Protein AF-A0A969NTA4-F1 (afdb_monomer_lite)

Radius of gyration: 18.9 Å; chains: 1; bounding box: 64×33×50 Å

Foldseek 3Di:
DDDDDPVNCVVDDPLRVLVVLLCCCVPVVDFFFKDKFKDWAQVLPLDPVVVVVVLVVVVQKALFNDKDLVQWDQDPNDTAGKIWTHDPPDQWIWIWHSNDPRTIMIMIMGGDPLRRVLSVVSNVLSPDPDDPVVSSLSNLVSSVCSRQVSMFGWDQPPPPDSVPDDPVRTHGDPSSVVSVCVSNVVSVVVPVVVVVVVVVVVVD

Secondary structure (DSSP, 8-state):
-----HHHHHTS-HHHHHHHHHHHHHHH----SEEEEEEEETTS-S--HHHHHHHHHTT-EES---EEEEEEEEETTEEEEEEEEE-TTSSEEEEEE---SS-EEEEEEEETHHHHHHHHHHHHHHS--S-HHHHHHHHHHHHHHHHHSS-EEB--TT-SSGGG--GGGSPBPHHHHHHHHHHHHHHHHHHHHHHHHHHHHH--

Structure (mmCIF, N/CA/C/O backbone):
data_AF-A0A969NTA4-F1
#
_entry.id   AF-A0A969NTA4-F1
#
loop_
_atom_site.group_PDB
_atom_site.id
_atom_site.type_symbol
_atom_site.label_atom_id
_atom_site.label_alt_id
_atom_site.label_comp_id
_atom_site.label_asym_id
_atom_site.label_entity_id
_atom_site.label_seq_id
_atom_site.pdbx_PDB_ins_code
_atom_site.Cartn_x
_atom_site.Cartn_y
_atom_site.Cartn_z
_atom_site.occupancy
_atom_site.B_iso_or_equiv
_atom_site.auth_seq_id
_atom_site.auth_comp_id
_atom_site.auth_asym_id
_atom_site.auth_atom_id
_atom_site.pdbx_PDB_model_num
ATOM 1 N N . MET A 1 1 ? 0.484 -13.589 22.796 1.00 84.50 1 MET A N 1
ATOM 2 C CA . MET A 1 1 ? 0.652 -13.098 21.412 1.00 84.50 1 MET A CA 1
ATOM 3 C C . MET A 1 1 ? -0.613 -13.470 20.668 1.00 84.50 1 MET A C 1
ATOM 5 O O . MET A 1 1 ? -1.003 -14.625 20.764 1.00 84.50 1 MET A O 1
ATOM 9 N N . ILE A 1 2 ? -1.284 -12.504 20.047 1.00 92.56 2 ILE A N 1
ATOM 10 C CA . ILE A 1 2 ? -2.524 -12.726 19.293 1.00 92.56 2 ILE A CA 1
ATOM 11 C C . ILE A 1 2 ? -2.194 -12.471 17.828 1.00 92.56 2 ILE A C 1
ATOM 13 O O . ILE A 1 2 ? -1.496 -11.501 17.532 1.00 92.56 2 ILE A O 1
ATOM 17 N N . ASP A 1 3 ? -2.665 -13.345 16.948 1.00 94.50 3 ASP A N 1
ATOM 18 C CA . ASP A 1 3 ? -2.485 -13.224 15.507 1.00 94.50 3 ASP A CA 1
ATOM 19 C C . ASP A 1 3 ? -3.842 -13.389 14.817 1.00 94.50 3 ASP A C 1
ATOM 21 O O . ASP A 1 3 ? -4.571 -14.351 15.073 1.00 94.50 3 ASP A O 1
ATOM 25 N N . PHE A 1 4 ? -4.181 -12.422 13.970 1.00 95.62 4 PHE A N 1
ATOM 26 C CA . PHE A 1 4 ? -5.395 -12.407 13.170 1.00 95.62 4 PHE A CA 1
ATOM 27 C C . PHE A 1 4 ? -4.987 -12.433 11.701 1.00 95.62 4 PHE A C 1
ATOM 29 O O . PHE A 1 4 ? -4.347 -11.512 11.196 1.00 95.62 4 PHE A O 1
ATOM 36 N N . THR A 1 5 ? -5.378 -13.493 11.000 1.00 94.88 5 THR A N 1
ATOM 37 C CA . THR A 1 5 ? -5.015 -13.662 9.591 1.00 94.88 5 THR A CA 1
ATOM 38 C C . THR A 1 5 ? -5.781 -12.693 8.691 1.00 94.88 5 THR A C 1
ATOM 40 O O . THR A 1 5 ? -6.877 -12.237 9.021 1.00 94.88 5 THR A O 1
ATOM 43 N N . GLY A 1 6 ? -5.265 -12.449 7.482 1.00 90.50 6 GLY A N 1
ATOM 44 C CA . GLY A 1 6 ? -6.000 -11.686 6.468 1.00 90.50 6 GLY A CA 1
ATOM 45 C C . GLY A 1 6 ? -7.375 -12.288 6.138 1.00 90.50 6 GLY A C 1
ATOM 46 O O . GLY A 1 6 ? -8.308 -11.547 5.854 1.00 90.50 6 GLY A O 1
ATOM 47 N N . ALA A 1 7 ? -7.537 -13.614 6.246 1.00 92.44 7 ALA A N 1
ATOM 48 C CA . ALA A 1 7 ? -8.825 -14.281 6.048 1.00 92.44 7 ALA A CA 1
ATOM 49 C C . ALA A 1 7 ? -9.850 -13.926 7.137 1.00 92.44 7 ALA A C 1
ATOM 51 O O . ALA A 1 7 ? -11.036 -13.820 6.844 1.00 92.44 7 ALA A O 1
ATOM 52 N N . TYR A 1 8 ? -9.401 -13.709 8.377 1.00 95.56 8 TYR A N 1
ATOM 53 C CA . TYR A 1 8 ? -10.269 -13.236 9.452 1.00 95.56 8 TYR A CA 1
ATOM 54 C C . TYR A 1 8 ? -10.768 -11.815 9.160 1.00 95.56 8 TYR A C 1
ATOM 56 O O . TYR A 1 8 ? -11.974 -11.581 9.146 1.00 95.56 8 TYR A O 1
ATOM 64 N N . PHE A 1 9 ? -9.857 -10.891 8.832 1.00 94.06 9 PHE A N 1
ATOM 65 C CA . PHE A 1 9 ? -10.219 -9.508 8.497 1.00 94.06 9 PHE A CA 1
ATOM 66 C C . PHE A 1 9 ? -11.072 -9.395 7.228 1.00 94.06 9 PHE A C 1
ATOM 68 O O . PHE A 1 9 ? -11.935 -8.528 7.158 1.00 94.06 9 PHE A O 1
ATOM 75 N N . ALA A 1 10 ? -10.890 -10.285 6.249 1.00 89.25 10 ALA A N 1
ATOM 76 C CA . ALA A 1 10 ? -11.684 -10.297 5.020 1.00 89.25 10 ALA A CA 1
ATOM 77 C C . ALA A 1 10 ? -13.184 -10.556 5.254 1.00 89.25 10 ALA A C 1
ATOM 79 O O . ALA A 1 10 ? -13.995 -10.196 4.404 1.00 89.25 10 ALA A O 1
ATOM 80 N N . ASN A 1 11 ? -13.552 -11.156 6.391 1.00 92.31 11 ASN A N 1
ATOM 81 C CA . ASN A 1 11 ? -14.947 -11.389 6.770 1.00 92.31 11 ASN A CA 1
ATOM 82 C C . ASN A 1 11 ? -15.568 -10.223 7.555 1.00 92.31 11 ASN A C 1
ATOM 84 O O . ASN A 1 11 ? -16.741 -10.294 7.908 1.00 92.31 11 ASN A O 1
ATOM 88 N N . LEU A 1 12 ? -14.795 -9.174 7.846 1.00 92.75 12 LEU A N 1
ATOM 89 C CA . LEU A 1 12 ? -15.238 -8.005 8.598 1.00 92.75 12 LEU A CA 1
ATOM 90 C C . LEU A 1 12 ? -15.376 -6.802 7.662 1.00 92.75 12 LEU A C 1
ATOM 92 O O . LEU A 1 12 ? -14.482 -6.516 6.859 1.00 92.75 12 LEU A O 1
ATOM 96 N N . SER A 1 13 ? -16.458 -6.043 7.810 1.00 90.38 13 SER A N 1
ATOM 97 C CA . SER A 1 13 ? -16.567 -4.699 7.240 1.00 90.38 13 SER A CA 1
ATOM 98 C C . SER A 1 13 ? -15.502 -3.776 7.835 1.00 90.38 13 SER A C 1
ATOM 100 O O . SER A 1 13 ? -15.049 -3.986 8.957 1.00 90.38 13 SER A O 1
ATOM 102 N N . LEU A 1 14 ? -15.124 -2.707 7.127 1.00 88.56 14 LEU A N 1
ATOM 103 C CA . LEU A 1 14 ? -14.115 -1.765 7.631 1.00 88.56 14 LEU A CA 1
ATOM 104 C C . LEU A 1 14 ? -14.468 -1.216 9.027 1.00 88.56 14 LEU A C 1
ATOM 106 O O . LEU A 1 14 ? -13.589 -1.103 9.876 1.00 88.56 14 LEU A O 1
ATOM 110 N N . LEU A 1 15 ? -15.753 -0.950 9.284 1.00 88.25 15 LEU A N 1
ATOM 111 C CA . LEU A 1 15 ? -16.225 -0.507 10.596 1.00 88.25 15 LEU A CA 1
ATOM 112 C C . LEU A 1 15 ? -15.958 -1.556 11.685 1.00 88.25 15 LEU A C 1
ATOM 114 O O . LEU A 1 15 ? -15.488 -1.222 12.767 1.00 88.25 15 LEU A O 1
ATOM 118 N N . GLU A 1 16 ? -16.227 -2.831 11.405 1.00 92.12 16 GLU A N 1
ATOM 119 C CA . GLU A 1 16 ? -15.955 -3.926 12.343 1.00 92.12 16 GLU A CA 1
ATOM 120 C C . GLU A 1 16 ? -14.453 -4.120 12.572 1.00 92.12 16 GLU A C 1
ATOM 122 O O . GLU A 1 16 ? -14.032 -4.346 13.707 1.00 92.12 16 GLU A O 1
ATOM 127 N N . GLN A 1 17 ? -13.633 -3.970 11.526 1.00 93.75 17 GLN A N 1
ATOM 128 C CA . GLN A 1 17 ? -12.173 -4.006 11.652 1.00 93.75 17 GLN A CA 1
ATOM 129 C C . GLN A 1 17 ? -11.669 -2.884 12.572 1.00 93.75 17 GLN A C 1
ATOM 131 O O . GLN A 1 17 ? -10.848 -3.132 13.456 1.00 93.75 17 GLN A O 1
ATOM 136 N N . GLN A 1 18 ? -12.191 -1.665 12.407 1.00 91.75 18 GLN A N 1
ATOM 137 C CA . GLN A 1 18 ? -11.866 -0.524 13.266 1.00 91.75 18 GLN A CA 1
ATOM 138 C C . GLN A 1 18 ? -12.327 -0.733 14.709 1.00 91.75 18 GLN A C 1
ATOM 140 O O . GLN A 1 18 ? -11.541 -0.529 15.630 1.00 91.75 18 GLN A O 1
ATOM 145 N N . ASN A 1 19 ? -13.558 -1.206 14.913 1.00 90.75 19 ASN A N 1
ATOM 146 C CA . ASN A 1 19 ? -14.091 -1.497 16.243 1.00 90.75 19 ASN A CA 1
ATOM 147 C C . ASN A 1 19 ? -13.251 -2.549 16.973 1.00 90.75 19 ASN A C 1
ATOM 149 O O . ASN A 1 19 ? -12.992 -2.409 18.168 1.00 90.75 19 ASN A O 1
ATOM 153 N N . LEU A 1 20 ? -12.784 -3.578 16.260 1.00 93.81 20 LEU A N 1
ATOM 154 C CA . LEU A 1 20 ? -11.862 -4.561 16.815 1.00 93.81 20 LEU A CA 1
ATOM 155 C C . LEU A 1 20 ? -10.536 -3.912 17.229 1.00 93.81 20 LEU A C 1
ATOM 157 O O . LEU A 1 20 ? -10.081 -4.127 18.351 1.00 93.81 20 LEU A O 1
ATOM 161 N N . ILE A 1 21 ? -9.925 -3.105 16.356 1.00 94.50 21 ILE A N 1
ATOM 162 C CA . ILE A 1 21 ? -8.675 -2.392 16.662 1.00 94.50 21 ILE A CA 1
ATOM 163 C C . ILE A 1 21 ? -8.850 -1.491 17.889 1.00 94.50 21 ILE A C 1
ATOM 165 O O . ILE A 1 21 ? -8.049 -1.572 18.820 1.00 94.50 21 ILE A O 1
ATOM 169 N N . TYR A 1 22 ? -9.920 -0.698 17.928 1.00 92.69 22 TYR A N 1
ATOM 170 C CA . TYR A 1 22 ? -10.254 0.165 19.056 1.00 92.69 22 TYR A CA 1
ATOM 171 C C . TYR A 1 22 ? -10.429 -0.628 20.350 1.00 92.69 22 TYR A C 1
ATOM 173 O O . TYR A 1 22 ? -9.878 -0.251 21.384 1.00 92.69 22 TYR A O 1
ATOM 181 N N . TYR A 1 23 ? -11.157 -1.746 20.299 1.00 92.88 23 TYR A N 1
ATOM 182 C CA . TYR A 1 23 ? -11.368 -2.600 21.462 1.00 92.88 23 TYR A CA 1
ATOM 183 C C . TYR A 1 23 ? -10.039 -3.135 22.009 1.00 92.88 23 TYR A C 1
ATOM 185 O O . TYR A 1 23 ? -9.783 -3.022 23.211 1.00 92.88 23 TYR A O 1
ATOM 193 N N . LEU A 1 24 ? -9.181 -3.662 21.130 1.00 94.00 24 LEU A N 1
ATOM 194 C CA . LEU A 1 24 ? -7.867 -4.210 21.480 1.00 94.00 24 LEU A CA 1
ATOM 195 C C . LEU A 1 24 ? -6.912 -3.139 22.030 1.00 94.00 24 LEU A C 1
ATOM 197 O O . LEU A 1 24 ? -6.148 -3.417 22.957 1.00 94.00 24 LEU A O 1
ATOM 201 N N . ASN A 1 25 ? -6.955 -1.924 21.481 1.00 91.88 25 ASN A N 1
ATOM 202 C CA . ASN A 1 25 ? -6.139 -0.804 21.942 1.00 91.88 25 ASN A CA 1
ATOM 203 C C . ASN A 1 25 ? -6.638 -0.276 23.300 1.00 91.88 25 ASN A C 1
ATOM 205 O O . ASN A 1 25 ? -5.901 -0.283 24.282 1.00 91.88 25 ASN A O 1
ATOM 209 N N . SER A 1 26 ? -7.919 0.078 23.396 1.00 87.81 26 SER A N 1
ATOM 210 C CA . SER A 1 26 ? -8.472 0.781 24.560 1.00 87.81 26 SER A CA 1
ATOM 211 C C . SER A 1 26 ? -8.632 -0.104 25.795 1.00 87.81 26 SER A C 1
ATOM 213 O O . SER A 1 26 ? -8.406 0.357 26.911 1.00 87.81 26 SER A O 1
ATOM 215 N N . ASN A 1 27 ? -9.010 -1.376 25.621 1.00 89.44 27 ASN A N 1
ATOM 216 C CA . ASN A 1 27 ? -9.272 -2.260 26.762 1.00 89.44 27 ASN A CA 1
ATOM 217 C C . ASN A 1 27 ? -8.024 -3.027 27.195 1.00 89.44 27 ASN A C 1
ATOM 219 O O . ASN A 1 27 ? -7.851 -3.293 28.382 1.00 89.44 27 ASN A O 1
ATOM 223 N N . TRP A 1 28 ? -7.193 -3.453 26.241 1.00 90.38 28 TRP A N 1
ATOM 224 C CA . TRP A 1 28 ? -6.082 -4.375 26.510 1.00 90.38 28 TRP A CA 1
ATOM 225 C C . TRP A 1 28 ? -4.707 -3.735 26.291 1.00 90.38 28 TRP A C 1
ATOM 227 O O . TRP A 1 28 ? -3.702 -4.368 26.611 1.00 90.38 28 TRP A O 1
ATOM 237 N N . GLN A 1 29 ? -4.649 -2.502 25.767 1.00 89.62 29 GLN A N 1
ATOM 238 C CA . GLN A 1 29 ? -3.414 -1.742 25.530 1.00 89.62 29 GLN A CA 1
ATOM 239 C C . GLN A 1 29 ? -2.364 -2.560 24.766 1.00 89.62 29 GLN A C 1
ATOM 241 O O . GLN A 1 29 ? -1.167 -2.542 25.073 1.00 89.62 29 GLN A O 1
ATOM 246 N N . LEU A 1 30 ? -2.828 -3.338 23.781 1.00 93.31 30 LEU A N 1
ATOM 247 C CA . LEU A 1 30 ? -1.955 -4.221 23.022 1.00 93.31 30 LEU A CA 1
ATOM 248 C C . LEU A 1 30 ? -0.965 -3.424 22.174 1.00 93.31 30 LEU A C 1
ATOM 250 O O . LEU A 1 30 ? -1.317 -2.452 21.508 1.00 93.31 30 LEU A O 1
ATOM 254 N N . LYS A 1 31 ? 0.276 -3.917 22.130 1.00 95.31 31 LYS A N 1
ATOM 255 C CA . LYS A 1 31 ? 1.283 -3.445 21.178 1.00 95.31 31 LYS A CA 1
ATOM 256 C C . LYS A 1 31 ? 1.125 -4.172 19.847 1.00 95.31 31 LYS A C 1
ATOM 258 O O . LYS A 1 31 ? 1.172 -5.403 19.793 1.00 95.31 31 LYS A O 1
ATOM 263 N N . CYS A 1 32 ? 0.979 -3.412 18.770 1.00 97.25 32 CYS A N 1
ATOM 264 C CA . CYS A 1 32 ? 0.872 -3.925 17.415 1.00 97.25 32 CYS A CA 1
ATOM 265 C C . CYS A 1 32 ? 2.268 -4.105 16.801 1.00 97.25 32 CYS A C 1
ATOM 267 O O . CYS A 1 32 ? 2.961 -3.143 16.469 1.00 97.25 32 CYS A O 1
ATOM 269 N N . HIS A 1 33 ? 2.693 -5.360 16.641 1.00 96.88 33 HIS A N 1
ATOM 270 C CA . HIS A 1 33 ? 3.991 -5.684 16.040 1.00 96.88 33 HIS A CA 1
ATOM 271 C C . HIS A 1 33 ? 3.962 -5.763 14.513 1.00 96.88 33 HIS A C 1
ATOM 273 O O . HIS A 1 33 ? 5.002 -5.561 13.881 1.00 96.88 33 HIS A O 1
ATOM 279 N N . ARG A 1 34 ? 2.804 -6.080 13.928 1.00 97.31 34 ARG A N 1
ATOM 280 C CA . ARG A 1 34 ? 2.600 -6.197 12.485 1.00 97.31 34 ARG A CA 1
ATOM 281 C C . ARG A 1 34 ? 1.154 -5.864 12.137 1.00 97.31 34 ARG A C 1
ATOM 283 O O . ARG A 1 34 ? 0.248 -6.322 12.827 1.00 97.31 34 ARG A O 1
ATOM 290 N N . LEU A 1 35 ? 0.970 -5.109 11.061 1.00 97.31 35 LEU A N 1
ATOM 291 C CA . LEU A 1 35 ? -0.330 -4.817 10.474 1.00 97.31 35 LEU A CA 1
ATOM 292 C C . LEU A 1 35 ? -0.171 -4.755 8.955 1.00 97.31 35 LEU A C 1
ATOM 294 O O . LEU A 1 35 ? 0.666 -4.009 8.450 1.00 97.31 35 LEU A O 1
ATOM 298 N N . ASP A 1 36 ? -0.964 -5.544 8.241 1.00 97.50 36 ASP A N 1
ATOM 299 C CA . ASP A 1 36 ? -0.914 -5.609 6.784 1.00 97.50 36 ASP A CA 1
ATOM 300 C C . ASP A 1 36 ? -2.121 -4.857 6.213 1.00 97.50 36 ASP A C 1
ATOM 302 O O . ASP A 1 36 ? -3.259 -5.098 6.615 1.00 97.50 36 ASP A O 1
ATOM 306 N N . VAL A 1 37 ? -1.876 -3.944 5.273 1.00 96.94 37 VAL A N 1
ATOM 307 C CA . VAL A 1 37 ? -2.922 -3.189 4.572 1.00 96.94 37 VAL A CA 1
ATOM 308 C C . VAL A 1 37 ? -3.015 -3.684 3.139 1.00 96.94 37 VAL A C 1
ATOM 310 O O . VAL A 1 37 ? -2.029 -3.620 2.405 1.00 96.94 37 VAL A O 1
ATOM 313 N N . ALA A 1 38 ? -4.198 -4.139 2.729 1.00 94.81 38 ALA A N 1
ATOM 314 C CA . ALA A 1 38 ? -4.455 -4.603 1.372 1.00 94.81 38 ALA A CA 1
ATOM 315 C C . ALA A 1 38 ? -5.385 -3.650 0.607 1.00 94.81 38 ALA A C 1
ATOM 317 O O . ALA A 1 38 ? -6.366 -3.151 1.155 1.00 94.81 38 ALA A O 1
ATOM 318 N N . VAL A 1 39 ? -5.088 -3.427 -0.674 1.00 92.81 39 VAL A N 1
ATOM 319 C CA . VAL A 1 39 ? -5.925 -2.678 -1.617 1.00 92.81 39 VAL A CA 1
ATOM 320 C C . VAL A 1 39 ? -6.111 -3.515 -2.875 1.00 92.81 39 VAL A C 1
ATOM 322 O O . VAL A 1 39 ? -5.139 -3.850 -3.555 1.00 92.81 39 VAL A O 1
ATOM 325 N N . ASP A 1 40 ? -7.367 -3.824 -3.183 1.00 93.12 40 ASP A N 1
ATOM 326 C CA . ASP A 1 40 ? -7.745 -4.636 -4.336 1.00 93.12 40 ASP A CA 1
ATOM 327 C C . ASP A 1 40 ? -8.213 -3.754 -5.493 1.00 93.12 40 ASP A C 1
ATOM 329 O O . ASP A 1 40 ? -9.193 -3.016 -5.391 1.00 93.12 40 ASP A O 1
ATOM 333 N N . ASP A 1 41 ? -7.522 -3.865 -6.622 1.00 92.12 41 ASP A N 1
ATOM 334 C CA . ASP A 1 41 ? -7.900 -3.250 -7.884 1.00 92.12 41 ASP A CA 1
ATOM 335 C C . ASP A 1 41 ? -8.616 -4.263 -8.784 1.00 92.12 41 ASP A C 1
ATOM 337 O O . ASP A 1 41 ? -7.992 -5.053 -9.499 1.00 92.12 41 ASP A O 1
ATOM 341 N N . TYR A 1 42 ? -9.945 -4.198 -8.785 1.00 91.12 42 TYR A N 1
ATOM 342 C CA . TYR A 1 42 ? -10.799 -5.008 -9.656 1.00 91.12 42 TYR A CA 1
ATOM 343 C C . TYR A 1 42 ? -10.764 -4.568 -11.126 1.00 91.12 42 TYR A C 1
ATOM 345 O O . TYR A 1 42 ? -11.108 -5.355 -12.006 1.00 91.12 42 TYR A O 1
ATOM 353 N N . SER A 1 43 ? -10.325 -3.338 -11.423 1.00 90.50 43 SER A N 1
ATOM 354 C CA . SER A 1 43 ? -10.165 -2.876 -12.809 1.00 90.50 43 SER A CA 1
ATOM 355 C C . SER A 1 43 ? -8.930 -3.474 -13.483 1.00 90.50 43 SER A C 1
ATOM 357 O O . SER A 1 43 ? -8.865 -3.520 -14.712 1.00 90.50 43 SER A O 1
ATOM 359 N N . ARG A 1 44 ? -7.959 -3.925 -12.673 1.00 89.44 44 ARG A N 1
ATOM 360 C CA . ARG A 1 44 ? -6.631 -4.405 -13.083 1.00 89.44 44 ARG A CA 1
ATOM 361 C C . ARG A 1 44 ? -5.809 -3.369 -13.866 1.00 89.44 44 ARG A C 1
ATOM 363 O O . ARG A 1 44 ? -4.907 -3.741 -14.612 1.00 89.44 44 ARG A O 1
ATOM 370 N N . LYS A 1 45 ? -6.139 -2.082 -13.735 1.00 87.94 45 LYS A N 1
ATOM 371 C CA . LYS A 1 45 ? -5.523 -0.955 -14.457 1.00 87.94 45 LYS A CA 1
ATOM 372 C C . LYS A 1 45 ? -4.932 0.103 -13.526 1.00 87.94 45 LYS A C 1
ATOM 374 O O . LYS A 1 45 ? -4.239 0.999 -14.001 1.00 87.94 45 LYS A O 1
ATOM 379 N N . LEU A 1 46 ? -5.206 0.022 -12.225 1.00 89.88 46 LEU A N 1
ATOM 380 C CA . LEU A 1 46 ? -4.799 1.016 -11.240 1.00 89.88 46 LEU A CA 1
ATOM 381 C C . LEU A 1 46 ? -3.295 0.958 -10.978 1.00 89.88 46 LEU A C 1
ATOM 383 O O . LEU A 1 46 ? -2.647 2.000 -10.942 1.00 89.88 46 LEU A O 1
ATOM 387 N N . PHE A 1 47 ? -2.740 -0.240 -10.774 1.00 93.19 47 PHE A N 1
ATOM 388 C CA . PHE A 1 47 ? -1.351 -0.390 -10.339 1.00 93.19 47 PHE A CA 1
ATOM 389 C C . PHE A 1 47 ? -0.367 -0.402 -11.523 1.00 93.19 47 PHE A C 1
ATOM 391 O O . PHE A 1 47 ? -0.375 -1.345 -12.318 1.00 93.19 47 PHE A O 1
ATOM 398 N N . PRO A 1 48 ? 0.533 0.595 -11.634 1.00 94.00 48 PRO A N 1
ATOM 399 C CA . PRO A 1 48 ? 1.413 0.765 -12.789 1.00 94.00 48 PRO A CA 1
ATOM 400 C C . PRO A 1 48 ? 2.691 -0.095 -12.698 1.00 94.00 48 PRO A C 1
ATOM 402 O O . PRO A 1 48 ? 3.807 0.420 -12.783 1.00 94.00 48 PRO A O 1
ATOM 405 N N . VAL A 1 49 ? 2.550 -1.415 -12.521 1.00 94.75 49 VAL A N 1
ATOM 406 C CA . VAL A 1 49 ? 3.657 -2.344 -12.185 1.00 94.75 49 VAL A CA 1
ATOM 407 C C . VAL A 1 49 ? 4.844 -2.231 -13.150 1.00 94.75 49 VAL A C 1
ATOM 409 O O . VAL A 1 49 ? 5.980 -2.061 -12.711 1.00 94.75 49 VAL A O 1
ATOM 412 N N . GLY A 1 50 ? 4.597 -2.245 -14.464 1.00 94.56 50 GLY A N 1
ATOM 413 C CA . GLY A 1 50 ? 5.672 -2.139 -15.458 1.00 94.56 50 GLY A CA 1
ATOM 414 C C . GLY A 1 50 ? 6.433 -0.809 -15.390 1.00 94.56 50 GLY A C 1
ATOM 415 O O . GLY A 1 50 ? 7.657 -0.782 -15.504 1.00 94.56 50 GLY A O 1
ATOM 416 N N . GLN A 1 51 ? 5.730 0.299 -15.132 1.00 96.44 51 GLN A N 1
ATOM 417 C CA . GLN A 1 51 ? 6.349 1.623 -15.000 1.00 96.44 51 GLN A CA 1
ATOM 418 C C . GLN A 1 51 ? 7.155 1.741 -13.699 1.00 96.44 51 GLN A C 1
ATOM 420 O O . GLN A 1 51 ? 8.203 2.384 -13.689 1.00 96.44 51 GLN A O 1
ATOM 425 N N . MET A 1 52 ? 6.709 1.084 -12.624 1.00 96.81 52 MET A N 1
ATOM 426 C CA . MET A 1 52 ? 7.441 1.011 -11.356 1.00 96.81 52 MET A CA 1
ATOM 427 C C . MET A 1 52 ? 8.779 0.278 -11.516 1.00 96.81 52 MET A C 1
ATOM 429 O O . MET A 1 52 ? 9.805 0.786 -11.063 1.00 96.81 52 MET A O 1
ATOM 433 N N . ILE A 1 53 ? 8.786 -0.872 -12.201 1.00 96.25 53 ILE A N 1
ATOM 434 C CA . ILE A 1 53 ? 10.014 -1.632 -12.489 1.00 96.25 53 ILE A CA 1
ATOM 435 C C . ILE A 1 53 ? 10.956 -0.793 -13.359 1.00 96.25 53 ILE A C 1
ATOM 437 O O . ILE A 1 53 ? 12.120 -0.606 -13.009 1.00 96.25 53 ILE A O 1
ATOM 441 N N . ALA A 1 54 ? 10.445 -0.204 -14.445 1.00 96.00 54 ALA A N 1
ATOM 442 C CA . ALA A 1 54 ? 11.247 0.631 -15.337 1.00 96.00 54 ALA A CA 1
ATOM 443 C C . ALA A 1 54 ? 11.878 1.839 -14.619 1.00 96.00 54 ALA A C 1
ATOM 445 O O . ALA A 1 54 ? 13.043 2.156 -14.855 1.00 96.00 54 ALA A O 1
ATOM 446 N N . ALA A 1 55 ? 11.138 2.501 -13.725 1.00 96.69 55 ALA A N 1
ATOM 447 C CA . ALA A 1 55 ? 11.654 3.612 -12.926 1.00 96.69 55 ALA A CA 1
ATOM 448 C C . ALA A 1 55 ? 12.715 3.153 -11.911 1.00 96.69 55 ALA A C 1
ATOM 450 O O . ALA A 1 55 ? 13.735 3.817 -11.736 1.00 96.69 55 ALA A O 1
ATOM 451 N N . PHE A 1 56 ? 12.525 1.996 -11.271 1.00 96.19 56 PHE A N 1
ATOM 452 C CA . PHE A 1 56 ? 13.531 1.430 -10.370 1.00 96.19 56 PHE A CA 1
ATOM 453 C C . PHE A 1 56 ? 14.841 1.095 -11.091 1.00 96.19 56 PHE A C 1
ATOM 455 O O . PHE A 1 56 ? 15.906 1.444 -10.591 1.00 96.19 56 PHE A O 1
ATOM 462 N N . LEU A 1 57 ? 14.777 0.501 -12.288 1.00 95.12 57 LEU A N 1
ATOM 463 C CA . LEU A 1 57 ? 15.965 0.191 -13.096 1.00 95.12 57 LEU A CA 1
ATOM 464 C C . LEU A 1 57 ? 16.747 1.447 -13.514 1.00 95.12 57 LEU A C 1
ATOM 466 O O . LEU A 1 57 ? 17.963 1.389 -13.685 1.00 95.12 57 LEU A O 1
ATOM 470 N N . LYS A 1 58 ? 16.070 2.596 -13.630 1.00 94.31 58 LYS A N 1
ATOM 471 C CA . LYS A 1 58 ? 16.698 3.911 -13.852 1.00 94.31 58 LYS A CA 1
ATOM 472 C C . LYS A 1 58 ? 17.256 4.548 -12.578 1.00 94.31 58 LYS A C 1
ATOM 474 O O . LYS A 1 58 ? 17.925 5.575 -12.639 1.00 94.31 58 LYS A O 1
ATOM 479 N N . GLY A 1 59 ? 17.001 3.941 -11.423 1.00 93.88 59 GLY A N 1
ATOM 480 C CA . GLY A 1 59 ? 17.372 4.480 -10.125 1.00 93.88 59 GLY A CA 1
ATOM 481 C C . GLY A 1 59 ? 16.445 5.589 -9.636 1.00 93.88 59 GLY A C 1
ATOM 482 O O . GLY A 1 59 ? 16.820 6.282 -8.698 1.00 93.88 59 GLY A O 1
ATOM 483 N N . ASP A 1 60 ? 15.244 5.758 -10.196 1.00 95.69 60 ASP A N 1
ATOM 484 C CA . ASP A 1 60 ? 14.276 6.814 -9.838 1.00 95.69 60 ASP A CA 1
ATOM 485 C C . ASP A 1 60 ? 13.457 6.493 -8.572 1.00 95.69 60 ASP A C 1
ATOM 487 O O . ASP A 1 60 ? 12.442 7.122 -8.272 1.00 95.69 60 ASP A O 1
ATOM 491 N N . ASN A 1 61 ? 13.891 5.507 -7.789 1.00 94.56 61 ASN A N 1
ATOM 492 C CA . ASN A 1 61 ? 13.256 5.082 -6.549 1.00 94.56 61 ASN A CA 1
ATOM 493 C C . ASN A 1 61 ? 13.673 5.934 -5.341 1.00 94.56 61 ASN A C 1
ATOM 495 O O . ASN A 1 61 ? 14.839 6.306 -5.161 1.00 94.56 61 ASN A O 1
ATOM 499 N N . PHE A 1 62 ? 12.706 6.180 -4.460 1.00 93.38 62 PHE A N 1
ATOM 500 C CA . PHE A 1 62 ? 12.888 6.788 -3.148 1.00 93.38 62 PHE A CA 1
ATOM 501 C C . PHE A 1 62 ? 12.127 5.997 -2.083 1.00 93.38 62 PHE A C 1
ATOM 503 O O . PHE A 1 62 ? 10.955 5.669 -2.255 1.00 93.38 62 PHE A O 1
ATOM 510 N N . GLY A 1 63 ? 12.778 5.768 -0.940 1.00 89.12 63 GLY A N 1
ATOM 511 C CA 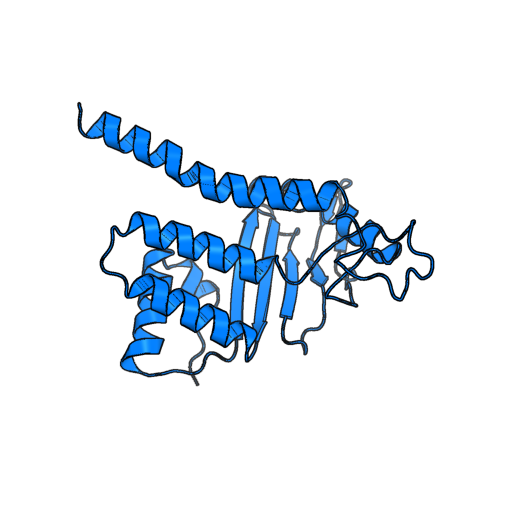. GLY A 1 63 ? 12.179 5.085 0.215 1.00 89.12 63 GLY A CA 1
ATOM 512 C C . GLY A 1 63 ? 12.280 3.557 0.194 1.00 89.12 63 GLY A C 1
ATOM 513 O O . GLY A 1 63 ? 11.858 2.912 1.145 1.00 89.12 63 GLY A O 1
ATOM 514 N N . PHE A 1 64 ? 12.883 2.976 -0.843 1.00 93.12 64 PHE A N 1
ATOM 515 C CA . PHE A 1 64 ? 13.187 1.548 -0.935 1.00 93.12 64 PHE A CA 1
ATOM 516 C C . PHE A 1 64 ? 14.425 1.326 -1.810 1.00 93.12 64 PHE A C 1
ATOM 518 O O . PHE A 1 64 ? 14.792 2.204 -2.590 1.00 93.12 64 PHE A O 1
ATOM 525 N N . GLN A 1 65 ? 15.074 0.169 -1.668 1.00 91.94 65 GLN A N 1
ATOM 526 C CA . GLN A 1 65 ? 16.315 -0.174 -2.384 1.00 91.94 65 GLN A CA 1
ATOM 527 C C . GLN A 1 65 ? 16.232 -1.488 -3.164 1.00 91.94 65 GLN A C 1
ATOM 529 O O . GLN A 1 65 ? 17.143 -1.803 -3.918 1.00 91.94 65 GLN A O 1
ATOM 534 N N . VAL A 1 66 ? 15.161 -2.258 -2.973 1.00 94.31 66 VAL A N 1
ATOM 535 C CA . VAL A 1 66 ? 15.022 -3.604 -3.529 1.00 94.31 66 VAL A CA 1
ATOM 536 C C . VAL A 1 66 ? 13.676 -3.713 -4.225 1.00 94.31 66 VAL A C 1
ATOM 538 O O . VAL A 1 66 ? 12.656 -3.340 -3.639 1.00 94.31 66 VAL A O 1
ATOM 541 N N . ILE A 1 67 ? 13.701 -4.240 -5.444 1.00 95.56 67 ILE A N 1
ATOM 542 C CA . ILE A 1 67 ? 12.560 -4.855 -6.113 1.00 95.56 67 ILE A CA 1
ATOM 543 C C . ILE A 1 67 ? 12.933 -6.315 -6.368 1.00 95.56 67 ILE A C 1
ATOM 545 O O . ILE A 1 67 ? 14.040 -6.590 -6.824 1.00 95.56 67 ILE A O 1
ATOM 549 N N . ASP A 1 68 ? 12.022 -7.221 -6.033 1.00 94.94 68 ASP A N 1
ATOM 550 C CA . ASP A 1 68 ? 12.096 -8.644 -6.350 1.00 94.94 68 ASP A CA 1
ATOM 551 C C . ASP A 1 68 ? 10.965 -8.974 -7.328 1.00 94.94 68 ASP A C 1
ATOM 553 O O . ASP A 1 68 ? 9.795 -9.063 -6.947 1.00 94.94 68 ASP A O 1
ATOM 557 N N . ASP A 1 69 ? 11.323 -9.092 -8.600 1.00 93.19 69 ASP A N 1
ATOM 558 C CA . ASP A 1 69 ? 10.451 -9.457 -9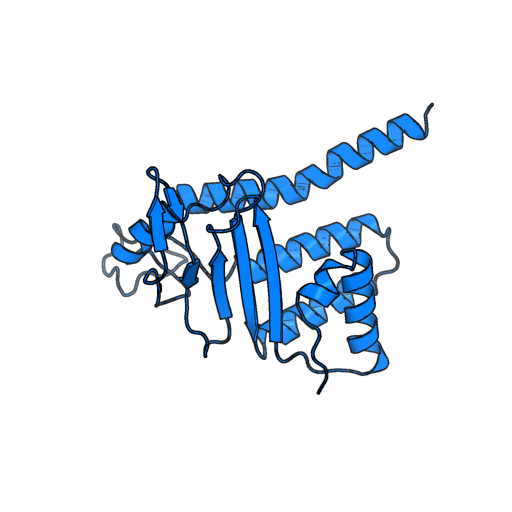.714 1.00 93.19 69 ASP A CA 1
ATOM 559 C C . ASP A 1 69 ? 10.662 -10.909 -10.169 1.00 93.19 69 ASP A C 1
ATOM 561 O O . ASP A 1 69 ? 10.091 -11.319 -11.176 1.00 93.19 69 ASP A O 1
ATOM 565 N N . SER A 1 70 ? 11.403 -11.724 -9.404 1.00 92.81 70 SER A N 1
ATOM 566 C CA . SER A 1 70 ? 11.713 -13.122 -9.756 1.00 92.81 70 SER A CA 1
ATOM 567 C C . SER A 1 70 ? 10.487 -14.037 -9.860 1.00 92.81 70 SER A C 1
ATOM 569 O O . SER A 1 70 ? 10.575 -15.135 -10.405 1.00 92.81 70 SER A O 1
ATOM 571 N N . TYR A 1 71 ? 9.340 -13.581 -9.353 1.00 92.56 71 TYR A N 1
ATOM 572 C CA . TYR A 1 71 ? 8.052 -14.267 -9.421 1.00 92.56 71 TYR A CA 1
ATOM 573 C C . TYR A 1 71 ? 7.069 -13.590 -10.383 1.00 92.56 71 TYR A C 1
ATOM 575 O O . TYR A 1 71 ? 5.862 -13.796 -10.235 1.00 92.56 71 TYR A O 1
ATOM 583 N N . LEU A 1 72 ? 7.541 -12.740 -11.301 1.00 93.31 72 LEU A N 1
ATOM 584 C CA . LEU A 1 72 ? 6.746 -12.176 -12.389 1.00 93.31 72 LEU A CA 1
ATOM 585 C C . LEU A 1 72 ? 7.077 -12.859 -13.716 1.00 93.31 72 LEU A C 1
ATOM 587 O O . LEU A 1 72 ? 8.227 -12.892 -14.139 1.00 93.31 72 LEU A O 1
ATOM 591 N N . ASP A 1 73 ? 6.030 -13.292 -14.408 1.00 93.12 73 ASP A N 1
ATOM 592 C CA . ASP A 1 73 ? 6.077 -13.765 -15.785 1.00 93.12 73 ASP A CA 1
ATOM 593 C C . ASP A 1 73 ? 5.362 -12.776 -16.711 1.00 93.12 73 ASP A C 1
ATOM 595 O O . ASP A 1 73 ? 4.515 -11.986 -16.281 1.00 93.12 73 ASP A O 1
ATOM 599 N N . ILE A 1 74 ? 5.670 -12.837 -18.006 1.00 90.94 74 ILE A N 1
ATOM 600 C CA . ILE A 1 74 ? 4.900 -12.145 -19.043 1.00 90.94 74 ILE A CA 1
ATOM 601 C C . ILE A 1 74 ? 3.999 -13.176 -19.723 1.00 90.94 74 ILE A C 1
ATOM 603 O O . ILE A 1 74 ? 4.486 -14.065 -20.417 1.00 90.94 74 ILE A O 1
ATOM 607 N N . ILE A 1 75 ? 2.686 -13.045 -19.537 1.00 88.75 75 ILE A N 1
ATOM 608 C CA . ILE A 1 75 ? 1.667 -13.903 -20.157 1.00 88.75 75 ILE A CA 1
ATOM 609 C C . ILE A 1 75 ? 0.689 -12.992 -20.893 1.00 88.75 75 ILE A C 1
ATOM 611 O O . ILE A 1 75 ? 0.159 -12.058 -20.296 1.00 88.75 75 ILE A O 1
ATOM 615 N N . ASP A 1 76 ? 0.485 -13.223 -22.191 1.00 87.75 76 ASP A N 1
ATOM 616 C CA . ASP A 1 76 ? -0.394 -12.410 -23.048 1.00 87.75 76 ASP A CA 1
ATOM 617 C C . ASP A 1 76 ? -0.106 -10.896 -22.965 1.00 87.75 76 ASP A C 1
ATOM 619 O O . ASP A 1 76 ? -1.012 -10.066 -22.893 1.00 87.75 76 ASP A O 1
ATOM 623 N N . ASN A 1 77 ? 1.182 -10.526 -22.958 1.00 84.62 77 ASN A N 1
ATOM 624 C CA . ASN A 1 77 ? 1.676 -9.150 -22.779 1.00 84.62 77 ASN A CA 1
ATOM 625 C C . ASN A 1 77 ? 1.299 -8.491 -21.436 1.00 84.62 77 ASN A C 1
ATOM 627 O O . ASN A 1 77 ? 1.361 -7.266 -21.304 1.00 84.62 77 ASN A O 1
ATOM 631 N N . LEU A 1 78 ? 0.943 -9.283 -20.423 1.00 85.38 78 LEU A N 1
ATOM 632 C CA . LEU A 1 78 ? 0.645 -8.823 -19.068 1.00 85.38 78 LEU A CA 1
ATOM 633 C C . LEU A 1 78 ? 1.660 -9.382 -18.070 1.00 85.38 78 LEU A C 1
ATOM 635 O O . LEU A 1 78 ? 2.064 -10.538 -18.160 1.00 85.38 78 LEU A O 1
ATOM 639 N N . LEU A 1 79 ? 2.034 -8.567 -17.080 1.00 90.25 79 LEU A N 1
ATOM 640 C CA . LEU A 1 79 ? 2.848 -9.011 -15.947 1.00 90.25 79 LEU A CA 1
ATOM 641 C C . LEU A 1 79 ? 1.981 -9.831 -14.988 1.00 90.25 79 LEU A C 1
ATOM 643 O O . LEU A 1 79 ? 1.110 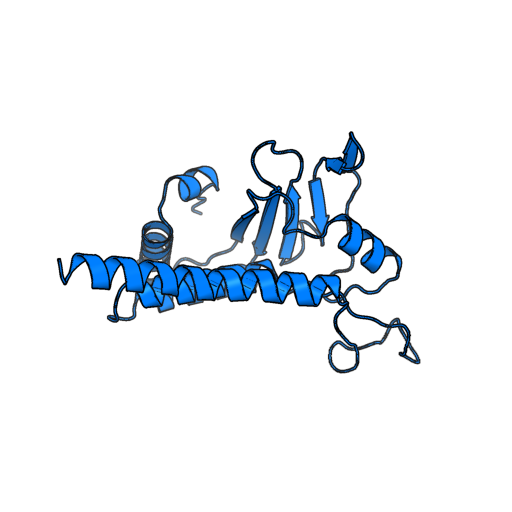-9.284 -14.302 1.00 90.25 79 LEU A O 1
ATOM 647 N N . VAL A 1 80 ? 2.224 -11.136 -14.916 1.00 92.81 80 VAL A N 1
ATOM 648 C CA . VAL A 1 80 ? 1.463 -12.096 -14.112 1.00 92.81 80 VAL A CA 1
ATOM 649 C C . VAL A 1 80 ? 2.372 -12.717 -13.061 1.00 92.81 80 VAL A C 1
ATOM 651 O O . VAL A 1 80 ? 3.363 -13.351 -13.389 1.00 92.81 80 VAL A O 1
ATOM 654 N N . GLY A 1 81 ? 2.024 -12.563 -11.784 1.00 95.19 81 GLY A N 1
ATOM 655 C CA . GLY A 1 81 ? 2.823 -13.102 -10.693 1.00 95.19 81 GLY A CA 1
ATOM 656 C C . GLY A 1 81 ? 2.777 -12.254 -9.429 1.00 95.19 81 GLY A C 1
ATOM 657 O O . GLY A 1 81 ? 1.716 -11.736 -9.065 1.00 95.19 81 GLY A O 1
ATOM 658 N N . THR A 1 82 ? 3.917 -12.151 -8.744 1.00 96.69 82 THR A N 1
ATOM 659 C CA . THR A 1 82 ? 4.090 -11.316 -7.546 1.00 96.69 82 THR A CA 1
ATOM 660 C C . THR A 1 82 ? 5.319 -10.423 -7.673 1.00 96.69 82 THR A C 1
ATOM 662 O O . THR A 1 82 ? 6.418 -10.924 -7.880 1.00 96.69 82 THR A O 1
ATOM 665 N N . LEU A 1 83 ? 5.140 -9.116 -7.478 1.00 97.00 83 LEU A N 1
ATOM 666 C CA . LEU A 1 83 ? 6.237 -8.164 -7.293 1.00 97.00 83 LEU A CA 1
ATOM 667 C C . LEU A 1 83 ? 6.466 -7.922 -5.798 1.00 97.00 83 LEU A C 1
ATOM 669 O O . LEU A 1 83 ? 5.527 -7.544 -5.097 1.00 97.00 83 LEU A O 1
ATOM 673 N N . GLY A 1 84 ? 7.694 -8.082 -5.315 1.00 97.19 84 GLY A N 1
ATOM 674 C CA . GLY A 1 84 ? 8.121 -7.638 -3.987 1.00 97.19 84 GLY A CA 1
ATOM 675 C C . GLY A 1 84 ? 8.847 -6.294 -4.049 1.00 97.19 84 GLY A C 1
ATOM 676 O O . GLY A 1 84 ? 9.675 -6.077 -4.928 1.00 97.19 84 GLY A O 1
ATOM 677 N N . ILE A 1 85 ? 8.579 -5.386 -3.108 1.00 96.94 85 ILE A N 1
ATOM 678 C CA . ILE A 1 85 ? 9.302 -4.113 -2.969 1.00 96.94 85 ILE A CA 1
ATOM 679 C C . ILE A 1 85 ? 9.743 -3.940 -1.515 1.00 96.94 85 ILE A C 1
ATOM 681 O O . ILE A 1 85 ? 8.938 -4.008 -0.582 1.00 96.94 85 ILE A O 1
ATOM 685 N N . GLY A 1 86 ? 11.035 -3.685 -1.319 1.00 94.62 86 GLY A N 1
ATOM 686 C CA . GLY A 1 86 ? 11.674 -3.676 -0.005 1.00 94.62 86 GLY A CA 1
ATOM 687 C C . GLY A 1 86 ? 12.073 -5.077 0.464 1.00 94.62 86 GLY A C 1
ATOM 688 O O . GLY A 1 86 ? 12.159 -6.017 -0.322 1.00 94.62 86 GLY A O 1
ATOM 689 N N . SER A 1 87 ? 12.350 -5.220 1.760 1.00 92.56 87 SER A N 1
ATOM 690 C CA . SER A 1 87 ? 12.799 -6.481 2.355 1.00 92.56 87 SER A CA 1
ATOM 691 C C . SER A 1 87 ? 11.749 -7.047 3.301 1.00 92.56 87 SER A C 1
ATOM 693 O O . SER A 1 87 ? 11.182 -6.331 4.117 1.00 92.56 87 SER A O 1
ATOM 695 N N . ARG A 1 88 ? 11.586 -8.373 3.329 1.00 91.81 88 ARG A N 1
ATOM 696 C CA . ARG A 1 88 ? 10.775 -9.035 4.367 1.00 91.81 88 ARG A CA 1
ATOM 697 C C . ARG A 1 88 ? 11.264 -8.755 5.789 1.00 91.81 88 ARG A C 1
ATOM 699 O O . ARG A 1 88 ? 10.527 -8.995 6.736 1.00 91.81 88 ARG A O 1
ATOM 706 N N . ARG A 1 89 ? 12.502 -8.293 5.977 1.00 92.06 89 ARG A N 1
ATOM 707 C CA . ARG A 1 89 ? 13.042 -7.942 7.300 1.00 92.06 89 ARG A CA 1
ATOM 708 C C . ARG A 1 89 ? 12.911 -6.451 7.629 1.00 92.06 89 ARG A C 1
ATOM 710 O O . ARG A 1 89 ? 13.150 -6.089 8.777 1.00 92.06 89 ARG A O 1
ATOM 717 N N . SER A 1 90 ? 12.548 -5.594 6.669 1.00 92.06 90 SER A N 1
ATOM 718 C CA . SER A 1 90 ? 12.359 -4.163 6.931 1.00 92.06 90 SER A CA 1
ATOM 719 C C . SER A 1 90 ? 11.029 -3.871 7.627 1.00 92.06 90 SER A C 1
ATOM 721 O O . SER A 1 90 ? 10.139 -4.718 7.698 1.00 92.06 90 SER A O 1
ATOM 723 N N . GLN A 1 91 ? 10.907 -2.651 8.160 1.00 92.69 91 GLN A N 1
ATOM 724 C CA . GLN A 1 91 ? 9.680 -2.164 8.803 1.00 92.69 91 GLN A CA 1
ATOM 725 C C . GLN A 1 91 ? 8.497 -2.038 7.838 1.00 92.69 91 GLN A C 1
ATOM 727 O O . GLN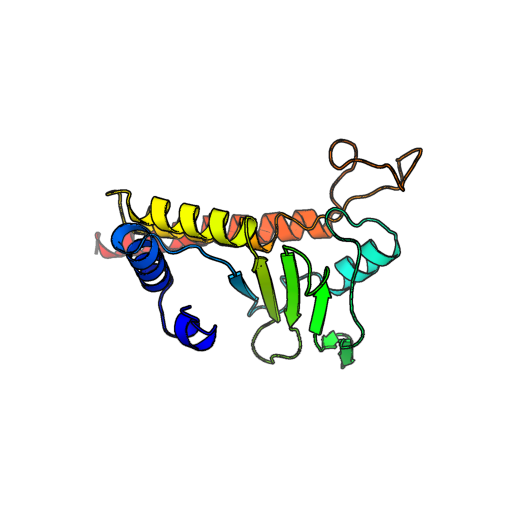 A 1 91 ? 7.355 -2.028 8.280 1.00 92.69 91 GLN A O 1
ATOM 732 N N . LEU A 1 92 ? 8.782 -1.961 6.540 1.00 94.12 92 LEU A N 1
ATOM 733 C CA . LEU A 1 92 ? 7.799 -2.018 5.475 1.00 94.12 92 LEU A CA 1
ATOM 734 C C . LEU A 1 92 ? 8.245 -3.032 4.427 1.00 94.12 92 LEU A C 1
ATOM 736 O O . LEU A 1 92 ? 9.409 -3.021 4.013 1.00 94.12 92 LEU A O 1
ATOM 740 N N . PHE A 1 93 ? 7.308 -3.851 3.970 1.00 96.75 93 PHE A N 1
ATOM 741 C CA . PHE A 1 93 ? 7.466 -4.708 2.804 1.00 96.75 93 PHE A CA 1
ATOM 742 C C . PHE A 1 93 ? 6.194 -4.658 1.963 1.00 96.75 93 PHE A C 1
ATOM 744 O O . PHE A 1 93 ? 5.101 -4.827 2.494 1.00 96.75 93 PHE A O 1
ATOM 751 N N . ILE A 1 94 ? 6.321 -4.410 0.663 1.00 97.38 94 ILE A N 1
ATOM 752 C CA . ILE A 1 94 ? 5.171 -4.310 -0.240 1.00 97.38 94 ILE A CA 1
ATOM 753 C C . ILE A 1 94 ? 5.161 -5.509 -1.178 1.00 97.38 94 ILE A C 1
ATOM 755 O O . ILE A 1 94 ? 6.204 -5.927 -1.683 1.00 97.38 94 ILE A O 1
ATOM 759 N N . ARG A 1 95 ? 3.968 -6.041 -1.424 1.00 96.81 95 ARG A N 1
ATOM 760 C CA . ARG A 1 95 ? 3.700 -7.101 -2.391 1.00 96.81 95 ARG A CA 1
ATOM 761 C C . ARG A 1 95 ? 2.605 -6.650 -3.348 1.00 96.81 95 ARG A C 1
ATOM 763 O O . ARG A 1 95 ? 1.591 -6.115 -2.912 1.00 96.81 95 ARG A O 1
ATOM 770 N N . ILE A 1 96 ? 2.805 -6.873 -4.644 1.00 96.94 96 ILE A N 1
ATOM 771 C CA . ILE A 1 96 ? 1.778 -6.662 -5.667 1.00 96.94 96 ILE A CA 1
ATOM 772 C C . ILE A 1 96 ? 1.492 -7.997 -6.340 1.00 96.94 96 ILE A C 1
ATOM 774 O O . ILE A 1 96 ? 2.331 -8.515 -7.075 1.00 96.94 96 ILE A O 1
ATOM 778 N N . TYR A 1 97 ? 0.312 -8.553 -6.089 1.00 96.19 97 TYR A N 1
ATOM 779 C CA . TYR A 1 97 ? -0.130 -9.822 -6.654 1.00 96.19 97 TYR A CA 1
ATOM 780 C C . TYR A 1 97 ? -0.989 -9.563 -7.890 1.00 96.19 97 TYR A C 1
ATOM 782 O O . TYR A 1 97 ? -2.122 -9.091 -7.778 1.00 96.19 97 TYR A O 1
ATOM 790 N N . THR A 1 98 ? -0.479 -9.902 -9.072 1.00 93.94 98 THR A N 1
ATOM 791 C CA . THR A 1 98 ? -1.201 -9.749 -10.349 1.00 93.94 98 THR A CA 1
ATOM 792 C C . THR A 1 98 ? -1.807 -11.063 -10.852 1.00 93.94 98 THR A C 1
ATOM 794 O O . THR A 1 98 ? -2.664 -11.046 -11.740 1.00 93.94 98 THR A O 1
ATOM 797 N N . LYS A 1 99 ? -1.408 -12.199 -10.257 1.00 89.69 99 LYS A N 1
ATOM 798 C CA . LYS A 1 99 ? -1.860 -13.553 -10.628 1.00 89.69 99 LYS A CA 1
ATOM 799 C C . LYS A 1 99 ? -3.340 -13.828 -10.345 1.00 89.69 99 LYS A C 1
ATOM 801 O O . LYS A 1 99 ? -3.936 -14.679 -10.999 1.00 89.69 99 LYS A O 1
ATOM 806 N N . HIS A 1 100 ? -3.949 -13.143 -9.378 1.00 79.31 100 HIS A N 1
ATOM 807 C CA . HIS A 1 100 ? -5.380 -13.308 -9.120 1.00 79.31 100 HIS A CA 1
ATOM 808 C C . HIS A 1 100 ? -6.185 -12.912 -10.357 1.00 79.31 100 HIS A C 1
ATOM 810 O O . HIS A 1 100 ? -5.942 -11.860 -10.926 1.00 79.31 100 HIS A O 1
ATOM 816 N N . LEU A 1 101 ? -7.160 -13.728 -10.770 1.00 75.88 101 LEU A N 1
ATOM 817 C CA . LEU A 1 101 ? -7.940 -13.459 -11.987 1.00 75.88 101 LEU A CA 1
ATOM 818 C C . LEU A 1 101 ? -8.874 -12.247 -11.838 1.00 75.88 101 LEU A C 1
ATOM 820 O O . LEU A 1 101 ? -9.125 -11.533 -12.802 1.00 75.88 101 LEU A O 1
ATOM 824 N N . LYS A 1 102 ? -9.388 -12.008 -10.626 1.00 87.56 102 LYS A N 1
ATOM 825 C CA . LYS A 1 102 ? -10.455 -11.025 -10.371 1.00 87.56 102 LYS A CA 1
ATOM 826 C C . LYS A 1 102 ? -9.954 -9.618 -10.056 1.00 87.56 102 LYS A C 1
ATOM 828 O O . LYS A 1 102 ? -10.669 -8.657 -10.297 1.00 87.56 102 LYS A O 1
ATOM 833 N N . PHE A 1 103 ? -8.756 -9.500 -9.499 1.00 91.62 103 PHE A N 1
ATOM 834 C CA . PHE A 1 103 ? -8.190 -8.230 -9.057 1.00 91.62 103 PHE A CA 1
ATOM 835 C C . PHE A 1 103 ? -6.667 -8.306 -9.066 1.00 91.62 103 PHE A C 1
ATOM 837 O O . PHE A 1 103 ? -6.091 -9.395 -9.060 1.00 91.62 103 PHE A O 1
ATOM 844 N N . VAL A 1 104 ? -6.024 -7.146 -9.061 1.00 94.75 104 VAL A N 1
ATOM 845 C CA . VAL A 1 104 ? -4.625 -7.011 -8.650 1.00 94.75 104 VAL A CA 1
ATOM 846 C C . VAL A 1 104 ? -4.626 -6.543 -7.201 1.00 94.75 104 VAL A C 1
ATOM 848 O O . VAL A 1 104 ? -5.362 -5.620 -6.870 1.00 94.75 104 VAL A O 1
ATOM 851 N N . ARG A 1 105 ? -3.837 -7.171 -6.328 1.00 95.81 105 ARG A N 1
ATOM 852 C CA . ARG A 1 105 ? -3.759 -6.784 -4.911 1.00 95.81 105 ARG A CA 1
ATOM 853 C C . ARG A 1 105 ? -2.444 -6.105 -4.611 1.00 95.81 105 ARG A C 1
ATOM 855 O O . ARG A 1 105 ? -1.392 -6.695 -4.835 1.00 95.81 105 ARG A O 1
ATOM 862 N N . TRP A 1 106 ? -2.520 -4.918 -4.035 1.00 96.75 106 TRP A N 1
ATOM 863 C CA . TRP A 1 106 ? -1.419 -4.301 -3.313 1.00 96.75 106 TRP A CA 1
ATOM 864 C C . TRP A 1 106 ? -1.510 -4.676 -1.843 1.00 96.75 106 TRP A C 1
ATOM 866 O O . TRP A 1 106 ? -2.566 -4.518 -1.245 1.00 96.75 106 TRP A O 1
ATOM 876 N N . GLU A 1 107 ? -0.420 -5.130 -1.245 1.00 97.00 107 GLU A N 1
ATOM 877 C CA . GLU A 1 107 ? -0.349 -5.463 0.174 1.00 97.00 107 GLU A CA 1
ATOM 878 C C . GLU A 1 107 ? 0.896 -4.826 0.787 1.00 97.00 107 GLU A C 1
ATOM 880 O O . GLU A 1 107 ? 2.017 -5.099 0.359 1.00 97.00 107 GLU A O 1
ATOM 885 N N . ALA A 1 108 ? 0.699 -3.967 1.781 1.00 97.62 108 ALA A N 1
ATOM 886 C CA . ALA A 1 108 ? 1.758 -3.325 2.543 1.00 97.62 108 ALA A CA 1
ATOM 887 C C . ALA A 1 108 ? 1.827 -3.941 3.941 1.00 97.62 108 ALA A C 1
ATOM 889 O O . ALA A 1 108 ? 0.942 -3.737 4.765 1.00 97.62 108 ALA A O 1
ATOM 890 N N . GLU A 1 109 ? 2.891 -4.687 4.204 1.00 97.81 109 GLU A N 1
ATOM 891 C CA . GLU A 1 109 ? 3.210 -5.275 5.501 1.00 97.81 109 GL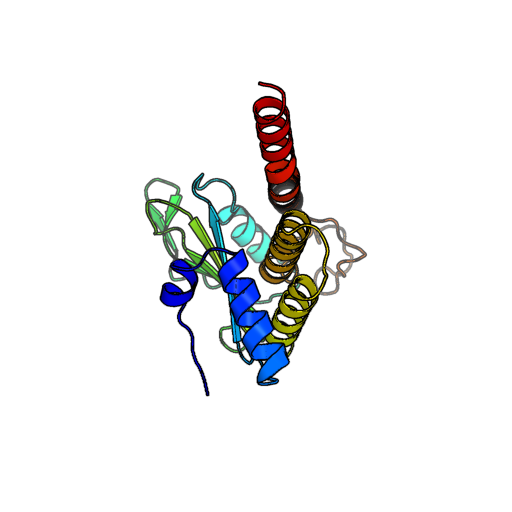U A CA 1
ATOM 892 C C . GLU A 1 109 ? 3.997 -4.261 6.335 1.00 97.81 109 GLU A C 1
ATOM 894 O O . GLU A 1 109 ? 5.175 -4.002 6.066 1.00 97.81 109 GLU A O 1
ATOM 899 N N . LEU A 1 110 ? 3.340 -3.680 7.339 1.00 97.62 110 LEU A N 1
ATOM 900 C CA . LEU A 1 110 ? 3.925 -2.732 8.287 1.00 97.62 110 LEU A CA 1
ATOM 901 C C . LEU A 1 110 ? 4.376 -3.487 9.532 1.00 97.62 110 LEU A C 1
ATOM 903 O O . LEU A 1 110 ? 3.689 -4.397 9.998 1.00 97.62 110 LEU A O 1
ATOM 907 N N . LYS A 1 111 ? 5.510 -3.092 10.116 1.00 97.06 111 LYS A N 1
ATOM 908 C CA . LYS A 1 111 ? 6.054 -3.716 11.330 1.00 97.06 111 LYS A CA 1
ATOM 909 C C . LYS A 1 111 ? 6.478 -2.696 12.366 1.00 97.06 111 LYS A C 1
ATOM 911 O O . LYS A 1 111 ? 6.879 -1.577 12.044 1.00 97.06 111 LYS A O 1
ATOM 916 N N . GLN A 1 112 ? 6.502 -3.153 13.614 1.00 95.44 112 GLN A N 1
ATOM 917 C CA . GLN A 1 112 ? 7.016 -2.415 14.762 1.00 95.44 112 GLN A CA 1
ATOM 918 C C . GLN A 1 112 ? 6.385 -1.017 14.835 1.00 95.44 112 GLN A C 1
ATOM 920 O O . GLN A 1 112 ? 5.166 -0.897 14.891 1.00 95.44 112 GLN A O 1
ATOM 925 N N . ARG A 1 113 ? 7.203 0.040 14.785 1.00 95.69 113 ARG A N 1
ATOM 926 C CA . ARG A 1 113 ? 6.761 1.433 14.886 1.00 95.69 113 ARG A CA 1
ATOM 927 C C . ARG A 1 113 ? 5.696 1.805 13.855 1.00 95.69 113 ARG A C 1
ATOM 929 O O . ARG A 1 113 ? 4.763 2.516 14.206 1.00 95.69 113 ARG A O 1
ATOM 936 N N . GLU A 1 114 ? 5.825 1.344 12.614 1.00 95.62 114 GLU A N 1
ATOM 937 C CA . GLU A 1 114 ? 4.885 1.718 11.551 1.00 95.62 114 GLU A CA 1
ATOM 938 C C . GLU A 1 114 ? 3.536 1.009 11.711 1.00 95.62 114 GLU A C 1
ATOM 940 O O . GLU A 1 114 ? 2.489 1.623 11.514 1.00 95.62 114 GLU A O 1
ATOM 945 N N . ALA A 1 115 ? 3.559 -0.251 12.160 1.00 97.19 115 ALA A N 1
ATOM 946 C CA . ALA A 1 115 ? 2.348 -0.986 12.519 1.00 97.19 115 ALA A CA 1
ATOM 947 C C . ALA A 1 115 ? 1.640 -0.336 13.713 1.00 97.19 115 ALA A C 1
ATOM 949 O O . ALA A 1 115 ? 0.450 -0.046 13.634 1.00 97.19 115 ALA A O 1
ATOM 950 N N . GLN A 1 116 ? 2.386 -0.035 14.782 1.00 97.44 116 GLN A N 1
ATOM 951 C CA . GLN A 1 116 ? 1.853 0.625 15.973 1.00 97.44 116 GLN A CA 1
ATOM 952 C C . GLN A 1 116 ? 1.241 1.987 15.642 1.00 97.44 116 GLN A C 1
ATOM 954 O O . GLN A 1 116 ? 0.120 2.266 16.045 1.00 97.44 116 GLN A O 1
ATOM 959 N N . LYS A 1 117 ? 1.936 2.812 14.849 1.00 96.50 117 LYS A N 1
ATOM 960 C CA . LYS A 1 117 ? 1.445 4.137 14.458 1.00 96.50 117 LYS A CA 1
ATOM 961 C C . LYS A 1 117 ? 0.094 4.060 13.745 1.00 96.50 117 LYS A C 1
ATOM 963 O O . LYS A 1 117 ? -0.797 4.852 14.048 1.00 96.50 117 LYS A O 1
ATOM 968 N N . LEU A 1 118 ? -0.056 3.136 12.793 1.00 96.94 118 LEU A N 1
ATOM 969 C CA . LEU A 1 118 ? -1.330 2.949 12.101 1.00 96.94 118 LEU A CA 1
ATOM 970 C C . LEU A 1 118 ? -2.400 2.388 13.047 1.00 96.94 118 LEU A C 1
ATOM 972 O O . LEU A 1 118 ? -3.531 2.859 13.019 1.00 96.94 118 LEU A O 1
ATOM 976 N N . PHE A 1 119 ? -2.044 1.426 13.898 1.00 96.62 119 PHE A N 1
ATOM 977 C CA . PHE A 1 119 ? -2.950 0.831 14.879 1.00 96.62 119 PHE A CA 1
ATOM 978 C C . PHE A 1 119 ? -3.539 1.875 15.842 1.00 96.62 119 PHE A C 1
ATOM 980 O O . PHE A 1 119 ? -4.753 1.909 16.038 1.00 96.62 119 PHE A O 1
ATOM 987 N N . ASP A 1 120 ? -2.703 2.770 16.371 1.00 95.50 120 ASP A N 1
ATOM 988 C CA . ASP A 1 120 ? -3.137 3.873 17.237 1.00 95.50 120 ASP A CA 1
ATOM 989 C C . ASP A 1 120 ? -4.015 4.864 16.467 1.00 95.50 120 ASP A C 1
ATOM 991 O O . ASP A 1 120 ? -5.111 5.192 16.910 1.00 95.50 120 ASP A O 1
ATOM 995 N N . THR A 1 121 ? -3.600 5.241 15.251 1.00 95.00 121 THR A N 1
ATOM 996 C CA . THR A 1 121 ? -4.382 6.145 14.390 1.00 95.00 121 THR A CA 1
ATOM 997 C C . THR A 1 121 ? -5.790 5.598 14.129 1.00 95.00 121 THR A C 1
ATOM 999 O O . THR A 1 121 ? -6.769 6.330 14.235 1.00 95.00 121 THR A O 1
ATOM 1002 N N . LEU A 1 122 ? -5.918 4.308 13.800 1.00 93.94 122 LEU A N 1
ATOM 1003 C CA . LEU A 1 122 ? -7.219 3.684 13.532 1.00 93.94 122 LEU A CA 1
ATOM 1004 C C . LEU A 1 122 ? -8.084 3.571 14.796 1.00 93.94 122 LEU A C 1
ATOM 1006 O O . LEU A 1 122 ? -9.304 3.734 14.714 1.00 93.94 122 LEU A O 1
ATOM 1010 N N . SER A 1 123 ? -7.467 3.326 15.955 1.00 92.62 123 SER A N 1
ATOM 1011 C CA . SER A 1 123 ? -8.156 3.333 17.248 1.00 92.62 123 SER A CA 1
ATOM 1012 C C . SER A 1 123 ? -8.719 4.720 17.573 1.00 92.62 123 SER A C 1
ATOM 1014 O O . SER A 1 123 ? -9.912 4.852 17.852 1.00 92.62 123 SER A O 1
ATOM 1016 N N . ASP A 1 124 ? -7.902 5.766 17.454 1.00 90.69 124 ASP A N 1
ATOM 1017 C CA . ASP A 1 124 ? -8.294 7.146 17.766 1.00 90.69 124 ASP A CA 1
ATOM 1018 C C . ASP A 1 124 ? -9.429 7.644 16.863 1.00 90.69 124 ASP A C 1
ATOM 1020 O O . ASP A 1 124 ? -10.374 8.290 17.328 1.00 90.69 124 ASP A O 1
ATOM 1024 N N . LEU A 1 125 ? -9.390 7.274 15.578 1.00 89.06 125 LEU A N 1
ATOM 1025 C CA . LEU A 1 125 ? -10.455 7.579 14.622 1.00 89.06 125 LEU A CA 1
ATOM 1026 C C . LEU A 1 125 ? -11.800 6.940 14.989 1.00 89.06 125 LEU A C 1
ATOM 1028 O O . LEU A 1 125 ? -12.829 7.428 14.533 1.00 89.06 125 LEU A O 1
ATOM 1032 N N . THR A 1 126 ? -11.812 5.886 15.806 1.00 80.69 126 THR A N 1
ATOM 1033 C CA . THR A 1 126 ? -13.038 5.202 16.254 1.00 80.69 126 THR A CA 1
ATOM 1034 C C . THR A 1 126 ? -13.623 5.836 17.523 1.00 80.69 126 THR A C 1
ATOM 1036 O O . THR A 1 126 ? -14.825 5.764 17.757 1.00 80.69 126 THR A O 1
ATOM 1039 N N . ASN A 1 127 ? -12.791 6.498 18.335 1.00 69.50 127 ASN A N 1
ATOM 1040 C CA . ASN A 1 127 ? -13.175 7.082 19.628 1.00 69.50 127 ASN A CA 1
ATOM 1041 C C . ASN A 1 127 ? -13.941 8.417 19.513 1.00 69.50 127 ASN A C 1
ATOM 1043 O O . ASN A 1 127 ? -14.415 8.971 20.503 1.00 69.50 127 ASN A O 1
ATOM 1047 N N . THR A 1 128 ? -14.030 8.988 18.315 1.00 60.06 128 THR A N 1
ATOM 1048 C CA . THR A 1 128 ? -14.655 10.294 18.097 1.00 60.06 128 THR A CA 1
ATOM 1049 C C . THR A 1 128 ? -16.158 10.112 17.856 1.00 60.06 128 THR A C 1
ATOM 1051 O O . THR A 1 128 ? -16.580 9.435 16.931 1.00 60.06 128 THR A O 1
ATOM 1054 N N . THR A 1 129 ? -16.990 10.710 18.713 1.00 53.19 129 THR A N 1
ATOM 1055 C CA . THR A 1 129 ? -18.467 10.608 18.770 1.00 53.19 129 THR A CA 1
ATOM 1056 C C . THR A 1 129 ? -19.217 11.246 17.584 1.00 53.19 129 THR A C 1
ATOM 1058 O O . THR A 1 129 ? -20.412 11.532 17.673 1.00 53.19 129 THR A O 1
ATOM 1061 N N . SER A 1 130 ? -18.536 11.478 16.463 1.00 53.09 130 SER A N 1
ATOM 1062 C CA . SER A 1 130 ? -19.085 12.121 15.269 1.00 53.09 130 SER A CA 1
ATOM 1063 C C . SER A 1 130 ? -19.693 11.077 14.314 1.00 53.09 130 SER A C 1
ATOM 1065 O O . SER A 1 130 ? -19.609 9.869 14.524 1.00 53.09 130 SER A O 1
ATOM 1067 N N . SER A 1 131 ? -20.395 11.519 13.265 1.00 58.88 131 SER A N 1
ATOM 1068 C CA . SER A 1 131 ? -21.140 10.616 12.374 1.00 58.88 131 SER A CA 1
ATOM 1069 C C . SER A 1 131 ? -20.254 9.505 11.779 1.00 58.88 131 SER A C 1
ATOM 1071 O O . SER A 1 131 ? -19.250 9.809 11.131 1.00 58.88 131 SER A O 1
ATOM 1073 N N . SER A 1 132 ? -20.679 8.242 11.896 1.00 62.31 132 SER A N 1
ATOM 1074 C CA . SER A 1 132 ? -19.949 7.026 11.472 1.00 62.31 132 SER A CA 1
ATOM 1075 C C . SER A 1 132 ? -19.336 7.062 10.061 1.00 62.31 132 SER A C 1
ATOM 1077 O O . SER A 1 132 ? -18.335 6.400 9.803 1.00 62.31 132 SER A O 1
ATOM 1079 N N . LYS A 1 133 ? -19.895 7.854 9.138 1.00 62.59 133 LYS A N 1
ATOM 1080 C CA . LYS A 1 133 ? -19.395 7.993 7.760 1.00 62.59 133 LYS A CA 1
ATOM 1081 C C . LYS A 1 133 ? -18.088 8.784 7.639 1.00 62.59 133 LYS A C 1
ATOM 1083 O O . LYS A 1 133 ? -17.272 8.445 6.788 1.00 62.59 133 LYS A O 1
ATOM 1088 N N . LEU A 1 134 ? -17.889 9.825 8.453 1.00 60.91 134 LEU A N 1
ATOM 1089 C CA . LEU A 1 134 ? -16.657 10.628 8.416 1.00 60.91 134 LEU A CA 1
ATOM 1090 C C . LEU A 1 134 ? -15.457 9.794 8.897 1.00 60.91 134 LEU A C 1
ATOM 1092 O O . LEU A 1 134 ? -14.417 9.791 8.247 1.00 60.91 134 LEU A O 1
ATOM 1096 N N . HIS A 1 135 ? -15.659 8.969 9.929 1.00 76.00 135 HIS A N 1
ATOM 1097 C CA . HIS A 1 135 ? -14.636 8.065 10.468 1.00 76.00 135 HIS A CA 1
ATOM 1098 C C . HIS A 1 135 ? -14.171 7.009 9.466 1.00 76.00 135 HIS A C 1
ATOM 1100 O O . HIS A 1 135 ? -12.980 6.715 9.390 1.00 76.00 135 HIS A O 1
ATOM 1106 N N . LEU A 1 136 ? -15.092 6.467 8.660 1.00 83.00 136 LEU A N 1
ATOM 1107 C CA . LEU A 1 136 ? -14.743 5.493 7.625 1.00 83.00 136 LEU A CA 1
ATOM 1108 C C . LEU A 1 136 ? -13.858 6.111 6.540 1.00 83.00 136 LEU A C 1
ATOM 1110 O O . LEU A 1 136 ? -12.891 5.481 6.116 1.00 83.00 136 LEU A O 1
ATOM 1114 N N . LYS A 1 137 ? -14.146 7.352 6.127 1.00 84.31 137 LYS A N 1
ATOM 1115 C CA . LYS A 1 137 ? -13.320 8.071 5.149 1.00 84.31 137 LYS A CA 1
ATOM 1116 C C . LYS A 1 137 ? -11.910 8.299 5.689 1.00 84.31 137 LYS A C 1
ATOM 1118 O O . LYS A 1 137 ? -10.935 7.967 5.015 1.00 84.31 137 LYS A O 1
ATOM 1123 N N . ASP A 1 138 ? -11.801 8.841 6.896 1.00 88.06 138 ASP A N 1
ATOM 1124 C CA . ASP A 1 138 ? -10.501 9.140 7.498 1.00 88.06 138 ASP A CA 1
ATOM 1125 C C . ASP A 1 138 ? -9.681 7.860 7.712 1.00 88.06 138 ASP A C 1
ATOM 1127 O O . ASP A 1 138 ? -8.471 7.847 7.482 1.00 88.06 138 ASP A O 1
ATOM 1131 N N . ALA A 1 139 ? -10.345 6.745 8.033 1.00 90.88 139 ALA A N 1
ATOM 1132 C CA . ALA A 1 139 ? -9.712 5.435 8.127 1.00 90.88 139 ALA A CA 1
ATOM 1133 C C . ALA A 1 139 ? -9.217 4.916 6.774 1.00 90.88 139 ALA A C 1
ATOM 1135 O O . ALA A 1 139 ? -8.076 4.466 6.675 1.00 90.88 139 ALA A O 1
ATOM 1136 N N . GLN A 1 140 ? -10.026 5.011 5.716 1.00 91.94 140 GLN A N 1
ATOM 1137 C CA . GLN A 1 140 ? -9.603 4.646 4.359 1.00 91.94 140 GLN A CA 1
ATOM 1138 C C . GLN A 1 140 ? -8.396 5.476 3.906 1.00 91.94 140 GLN A C 1
ATOM 1140 O O . GLN A 1 140 ? -7.447 4.929 3.339 1.00 91.94 140 GLN A O 1
ATOM 1145 N N . ILE A 1 141 ? -8.401 6.780 4.192 1.00 91.88 141 ILE A N 1
ATOM 1146 C CA . ILE A 1 141 ? -7.286 7.685 3.901 1.00 91.88 141 ILE A CA 1
ATOM 1147 C C . ILE A 1 141 ? -6.041 7.277 4.698 1.00 91.88 141 ILE A C 1
ATOM 1149 O O . ILE A 1 141 ? -4.959 7.170 4.117 1.00 91.88 141 ILE A O 1
ATOM 1153 N N . ALA A 1 142 ? -6.173 6.990 5.996 1.00 94.06 142 ALA A N 1
ATOM 1154 C CA . ALA A 1 142 ? -5.066 6.537 6.839 1.00 94.06 142 ALA A CA 1
ATOM 1155 C C . ALA A 1 142 ? -4.459 5.215 6.335 1.00 94.06 142 ALA A C 1
ATOM 1157 O O . ALA A 1 142 ? -3.236 5.106 6.209 1.00 94.06 142 ALA A O 1
ATOM 1158 N N . LEU A 1 143 ? -5.305 4.244 5.974 1.00 95.19 143 LEU A N 1
ATOM 1159 C CA . LEU A 1 143 ? -4.896 2.970 5.376 1.00 95.19 143 LEU A CA 1
ATOM 1160 C C . LEU A 1 143 ? -4.153 3.189 4.051 1.00 95.19 143 LEU A C 1
ATOM 1162 O O . LEU A 1 143 ? -3.056 2.660 3.865 1.00 95.19 143 LEU A O 1
ATOM 1166 N N . ALA A 1 144 ? -4.694 4.016 3.152 1.00 94.19 144 ALA A N 1
ATOM 1167 C CA . ALA A 1 144 ? -4.048 4.339 1.882 1.00 94.19 144 ALA A CA 1
ATOM 1168 C C . ALA A 1 144 ? -2.692 5.036 2.093 1.00 94.19 144 ALA A C 1
ATOM 1170 O O . ALA A 1 144 ? -1.690 4.668 1.475 1.00 94.19 144 ALA A O 1
ATOM 1171 N N . HIS A 1 145 ? -2.606 6.002 3.009 1.00 94.00 145 HIS A N 1
ATOM 1172 C CA . HIS A 1 145 ? -1.328 6.626 3.344 1.00 94.00 145 HIS A CA 1
ATOM 1173 C C . HIS A 1 145 ? -0.316 5.606 3.858 1.00 94.00 145 HIS A C 1
ATOM 1175 O O . HIS A 1 145 ? 0.827 5.610 3.395 1.00 94.00 145 HIS A O 1
ATOM 1181 N N . ALA A 1 146 ? -0.711 4.712 4.760 1.00 94.88 146 ALA A N 1
ATOM 1182 C CA . ALA A 1 146 ? 0.188 3.689 5.271 1.00 94.88 146 ALA A CA 1
ATOM 1183 C C . ALA A 1 146 ? 0.657 2.722 4.168 1.00 94.88 146 ALA A C 1
ATOM 1185 O O . ALA A 1 146 ? 1.836 2.373 4.123 1.00 94.88 146 ALA A O 1
ATOM 1186 N N . ALA A 1 147 ? -0.224 2.372 3.226 1.00 94.56 147 ALA A N 1
ATOM 1187 C CA . ALA A 1 147 ? 0.092 1.457 2.133 1.00 94.56 147 ALA A CA 1
ATOM 1188 C C . ALA A 1 147 ? 1.015 2.048 1.048 1.00 94.56 147 ALA A C 1
ATOM 1190 O O . ALA A 1 147 ? 1.827 1.314 0.479 1.00 94.56 147 ALA A O 1
ATOM 1191 N N . PHE A 1 148 ? 0.909 3.351 0.749 1.00 93.00 148 PHE A N 1
ATOM 1192 C CA . PHE A 1 148 ? 1.540 3.950 -0.442 1.00 93.00 148 PHE A CA 1
ATOM 1193 C C . PHE A 1 148 ? 2.554 5.075 -0.169 1.00 93.00 148 PHE A C 1
ATOM 1195 O O . PHE A 1 148 ? 3.274 5.474 -1.087 1.00 93.00 148 PHE A O 1
ATOM 1202 N N . SER A 1 149 ? 2.626 5.639 1.043 1.00 85.44 149 SER A N 1
ATOM 1203 C CA . SER A 1 149 ? 3.421 6.861 1.293 1.00 85.44 149 SER A CA 1
ATOM 1204 C C . SER A 1 149 ? 4.939 6.650 1.334 1.00 85.44 149 SER A C 1
ATOM 1206 O O . SER A 1 149 ? 5.699 7.575 1.027 1.00 85.44 149 SER A O 1
ATOM 1208 N N . TYR A 1 150 ? 5.393 5.446 1.685 1.00 86.88 150 TYR A N 1
ATOM 1209 C CA . TYR A 1 150 ? 6.816 5.157 1.869 1.00 86.88 150 TYR A CA 1
ATOM 1210 C C . TYR A 1 150 ? 7.568 5.031 0.552 1.00 86.88 150 TYR A C 1
ATOM 1212 O O . TYR A 1 150 ? 8.731 5.436 0.484 1.00 86.88 150 TYR A O 1
ATOM 1220 N N . ILE A 1 151 ? 6.909 4.534 -0.496 1.00 92.25 151 ILE A N 1
ATOM 1221 C CA . ILE A 1 151 ? 7.521 4.434 -1.814 1.00 92.25 151 ILE A CA 1
ATOM 1222 C C . ILE A 1 151 ? 7.210 5.666 -2.659 1.00 92.25 151 ILE A C 1
ATOM 1224 O O . ILE A 1 151 ? 6.113 6.240 -2.646 1.00 92.25 151 ILE A O 1
ATOM 1228 N N . ASP A 1 152 ? 8.220 6.106 -3.393 1.00 95.19 152 ASP A N 1
ATOM 1229 C CA . ASP A 1 152 ? 8.091 7.213 -4.319 1.00 95.19 152 ASP A CA 1
ATOM 1230 C C . ASP A 1 152 ? 8.959 6.980 -5.545 1.00 95.19 152 ASP A C 1
ATOM 1232 O O . ASP A 1 152 ? 10.062 6.444 -5.440 1.00 95.19 152 ASP A O 1
ATOM 1236 N N . PHE A 1 153 ? 8.457 7.432 -6.688 1.00 96.62 153 PHE A N 1
ATOM 1237 C CA . PHE A 1 153 ? 9.196 7.441 -7.939 1.00 96.62 153 PHE A CA 1
ATOM 1238 C C . PHE A 1 153 ? 9.336 8.882 -8.406 1.00 96.62 153 PHE A C 1
ATOM 1240 O O . PHE A 1 153 ? 8.328 9.577 -8.585 1.00 96.62 153 PHE A O 1
ATOM 1247 N N . ARG A 1 154 ? 10.573 9.359 -8.537 1.00 96.38 154 ARG A N 1
ATOM 1248 C CA . ARG A 1 154 ? 10.869 10.751 -8.883 1.00 96.38 154 ARG A CA 1
ATOM 1249 C C . ARG A 1 154 ? 12.032 10.829 -9.850 1.00 96.38 154 ARG A C 1
ATOM 1251 O O . ARG A 1 154 ? 12.987 10.077 -9.700 1.00 96.38 154 ARG A O 1
ATOM 1258 N N . ASP A 1 155 ? 11.938 11.777 -10.768 1.00 94.69 155 ASP A N 1
ATOM 1259 C CA . ASP A 1 155 ? 12.963 12.036 -11.764 1.00 94.69 155 ASP A CA 1
ATOM 1260 C C . ASP A 1 155 ? 14.237 12.574 -11.106 1.00 94.69 155 ASP A C 1
ATOM 1262 O O . ASP A 1 155 ? 14.194 13.552 -10.345 1.00 94.69 155 ASP A O 1
ATOM 1266 N N . LYS A 1 156 ? 15.361 11.913 -11.379 1.00 92.69 156 LYS A N 1
ATOM 1267 C CA . LYS A 1 156 ? 16.691 12.305 -10.905 1.00 92.69 156 LYS A CA 1
ATOM 1268 C C . LYS A 1 156 ? 17.580 12.863 -12.020 1.00 92.69 156 LYS A C 1
ATOM 1270 O O . LYS A 1 156 ? 18.728 13.194 -11.712 1.00 92.69 156 LYS A O 1
ATOM 1275 N N . SER A 1 157 ? 17.093 12.986 -13.262 1.00 88.06 157 SER A N 1
ATOM 1276 C CA . SER A 1 157 ? 17.887 13.411 -14.429 1.00 88.06 157 SER A CA 1
ATOM 1277 C C . SER A 1 157 ? 18.579 14.754 -14.225 1.00 88.06 157 SER A C 1
ATOM 1279 O O . SER A 1 157 ? 19.741 14.915 -14.588 1.00 88.06 157 SER A O 1
ATOM 1281 N N . ASP A 1 158 ? 17.885 15.692 -13.584 1.00 82.75 158 ASP A N 1
ATOM 1282 C CA . ASP A 1 158 ? 18.345 17.074 -13.421 1.00 82.75 158 ASP A CA 1
ATOM 1283 C C . ASP A 1 158 ? 19.238 17.253 -12.181 1.00 82.75 158 ASP A C 1
ATOM 1285 O O . ASP A 1 158 ? 19.685 18.356 -11.857 1.00 82.75 158 ASP A O 1
ATOM 1289 N N . SER A 1 159 ? 19.501 16.171 -11.442 1.00 84.62 159 SER A N 1
ATOM 1290 C CA . SER A 1 159 ? 20.363 16.217 -10.270 1.00 84.62 159 SER A CA 1
ATOM 1291 C C . SER A 1 159 ? 21.830 16.110 -10.669 1.00 84.62 159 SER A C 1
ATOM 1293 O O . SER A 1 159 ? 22.257 15.116 -11.246 1.00 84.62 159 SER A O 1
ATOM 1295 N N . ILE A 1 160 ? 22.640 17.077 -10.228 1.00 81.81 160 ILE A N 1
ATOM 1296 C CA . ILE A 1 160 ? 24.113 17.035 -10.339 1.00 81.81 160 ILE A CA 1
ATOM 1297 C C . ILE A 1 160 ? 24.683 15.749 -9.706 1.00 81.81 160 ILE A C 1
ATOM 1299 O O . ILE A 1 160 ? 25.735 15.253 -10.102 1.00 81.81 160 ILE A O 1
ATOM 1303 N N . SER A 1 161 ? 23.983 15.185 -8.716 1.00 85.31 161 SER A N 1
ATOM 1304 C CA . SER A 1 161 ? 24.344 13.920 -8.085 1.00 85.31 161 SER A CA 1
ATOM 1305 C C . SER A 1 161 ? 23.096 13.051 -7.897 1.00 85.31 161 SER A C 1
ATOM 1307 O O . SER A 1 161 ? 22.498 13.074 -6.819 1.00 85.31 161 SER A O 1
ATOM 1309 N N . PRO A 1 162 ? 22.706 12.241 -8.902 1.00 82.44 162 PRO A N 1
ATOM 1310 C CA . PRO A 1 162 ? 21.484 11.431 -8.852 1.00 82.44 162 PRO A CA 1
ATOM 1311 C C . PRO A 1 162 ? 21.423 10.499 -7.635 1.00 82.44 162 PRO A C 1
ATOM 1313 O O . PRO A 1 162 ? 20.373 10.326 -7.021 1.00 82.44 162 PRO A O 1
ATOM 1316 N N . LYS A 1 163 ? 22.573 9.961 -7.208 1.00 82.50 163 LYS A N 1
ATOM 1317 C CA . LYS A 1 163 ? 22.681 9.119 -6.003 1.00 82.50 163 LYS A CA 1
ATOM 1318 C C . LYS A 1 163 ? 22.325 9.861 -4.708 1.00 82.50 163 LYS A C 1
ATOM 1320 O O . LYS A 1 163 ? 21.847 9.231 -3.772 1.00 82.50 163 LYS A O 1
ATOM 1325 N N . ASN A 1 164 ? 22.534 11.177 -4.673 1.00 84.94 164 ASN A N 1
ATOM 1326 C CA . ASN A 1 164 ? 22.290 12.045 -3.519 1.00 84.94 164 ASN A CA 1
ATOM 1327 C C . ASN A 1 164 ? 21.074 12.965 -3.718 1.00 84.94 164 ASN A C 1
ATOM 1329 O O . ASN A 1 164 ? 20.861 13.897 -2.938 1.00 84.94 164 ASN A O 1
ATOM 1333 N N . ALA A 1 165 ? 20.279 12.735 -4.766 1.00 88.81 165 ALA A N 1
ATOM 1334 C CA . ALA A 1 165 ? 19.072 13.501 -5.014 1.00 88.81 165 ALA A CA 1
ATOM 1335 C C . ALA A 1 165 ? 18.109 13.354 -3.827 1.00 88.81 165 ALA A C 1
ATOM 1337 O O . ALA A 1 165 ? 17.898 12.258 -3.308 1.00 88.81 165 ALA A O 1
ATOM 1338 N N . THR A 1 166 ? 17.510 14.461 -3.387 1.00 89.50 166 THR A N 1
ATOM 1339 C CA . THR A 1 166 ? 16.533 14.464 -2.291 1.00 89.50 166 THR A CA 1
ATOM 1340 C C . THR A 1 166 ? 15.116 14.559 -2.843 1.00 89.50 166 THR A C 1
ATOM 1342 O O . THR A 1 166 ? 14.895 15.130 -3.914 1.00 89.50 166 THR A O 1
ATOM 1345 N N . LYS A 1 167 ? 14.123 14.054 -2.091 1.00 90.38 167 LYS A N 1
ATOM 1346 C CA . LYS A 1 167 ? 12.705 14.190 -2.470 1.00 90.38 167 LYS A CA 1
ATOM 1347 C C . LYS A 1 167 ? 12.353 15.661 -2.737 1.00 90.38 167 LYS A C 1
ATOM 1349 O O . LYS A 1 167 ? 11.786 15.973 -3.770 1.00 90.38 167 LYS A O 1
ATOM 1354 N N . ALA A 1 168 ? 12.770 16.580 -1.865 1.00 88.44 168 ALA A N 1
ATOM 1355 C CA . ALA A 1 168 ? 12.462 18.009 -1.991 1.00 88.44 168 ALA A CA 1
ATOM 1356 C C . ALA A 1 168 ? 12.974 18.672 -3.287 1.00 88.44 168 ALA A C 1
ATOM 1358 O O . ALA A 1 168 ? 12.457 19.712 -3.676 1.00 88.44 168 ALA A O 1
ATOM 1359 N N . ARG A 1 169 ? 13.984 18.090 -3.946 1.00 89.31 169 ARG A N 1
ATOM 1360 C CA . ARG A 1 169 ? 14.612 18.628 -5.163 1.00 89.31 169 ARG A CA 1
ATOM 13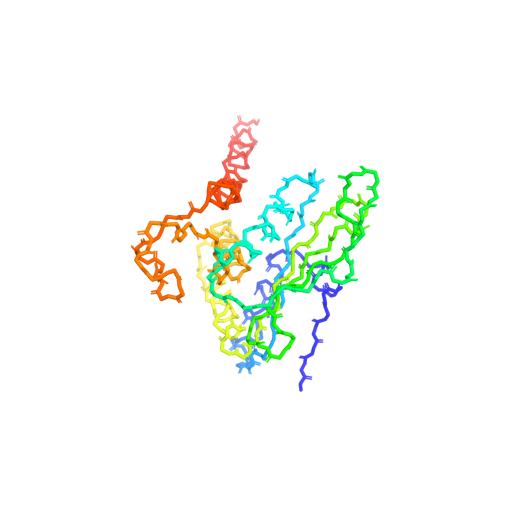61 C C . ARG A 1 169 ? 14.281 17.837 -6.428 1.00 89.31 169 ARG A C 1
ATOM 1363 O O . ARG A 1 169 ? 14.893 18.072 -7.460 1.00 89.31 169 ARG A O 1
ATOM 1370 N N . THR A 1 170 ? 13.367 16.875 -6.341 1.00 93.56 170 THR A N 1
ATOM 1371 C CA . THR A 1 170 ? 13.015 15.990 -7.456 1.00 93.56 170 THR A CA 1
ATOM 1372 C C . THR A 1 170 ? 11.510 15.961 -7.661 1.00 93.56 170 THR A C 1
ATOM 1374 O O . THR A 1 170 ? 10.727 15.928 -6.703 1.00 93.56 170 THR A O 1
ATOM 1377 N N . ASN A 1 171 ? 11.106 15.955 -8.928 1.00 94.56 171 ASN A N 1
ATOM 1378 C CA . ASN A 1 171 ? 9.705 15.908 -9.321 1.00 94.56 171 ASN A CA 1
ATOM 1379 C C . ASN A 1 171 ? 9.220 14.461 -9.362 1.00 94.56 171 ASN A C 1
ATOM 1381 O O . ASN A 1 171 ? 9.914 13.583 -9.865 1.00 94.56 171 ASN A O 1
ATOM 1385 N N . GLN A 1 172 ? 8.016 14.199 -8.850 1.00 95.75 172 GLN A N 1
ATOM 1386 C CA . GLN A 1 172 ? 7.403 12.878 -8.999 1.00 95.75 172 GLN A CA 1
ATOM 1387 C C . GLN A 1 172 ? 7.208 12.535 -10.475 1.00 95.75 172 GLN A C 1
ATOM 1389 O O . GLN A 1 172 ? 6.729 13.367 -11.250 1.00 95.75 172 GLN A O 1
ATOM 1394 N N . LEU A 1 173 ? 7.530 11.292 -10.839 1.00 97.25 173 LEU A N 1
ATOM 1395 C CA . LEU A 1 173 ? 7.275 10.788 -12.183 1.00 97.25 173 LEU A CA 1
ATOM 1396 C C . LEU A 1 173 ? 5.774 10.834 -12.473 1.00 97.25 173 LEU A C 1
ATOM 1398 O O . LEU A 1 173 ? 4.948 10.541 -11.603 1.00 97.25 173 LEU A O 1
ATOM 1402 N N . PHE A 1 174 ? 5.427 11.190 -13.713 1.00 96.62 174 PHE A N 1
ATOM 1403 C CA . PHE A 1 174 ? 4.043 11.437 -14.120 1.00 96.62 174 PHE A CA 1
ATOM 1404 C C . PHE A 1 174 ? 3.113 10.276 -13.754 1.00 96.62 174 PHE A C 1
ATOM 1406 O O . PHE A 1 174 ? 2.108 10.500 -13.088 1.00 96.62 174 PHE A O 1
ATOM 1413 N N . PHE A 1 175 ? 3.488 9.041 -14.110 1.00 96.25 175 PHE A N 1
ATOM 1414 C CA . PHE A 1 175 ? 2.663 7.858 -13.847 1.00 96.25 175 PHE A CA 1
ATOM 1415 C C . PHE A 1 175 ? 2.344 7.690 -12.357 1.00 96.25 175 PHE A C 1
ATOM 1417 O O . PHE A 1 175 ? 1.229 7.334 -11.989 1.00 96.25 175 PHE A O 1
ATOM 1424 N N . TRP A 1 176 ? 3.318 7.980 -11.493 1.00 96.25 176 TRP A N 1
ATOM 1425 C CA . TRP A 1 176 ? 3.193 7.791 -10.058 1.00 96.25 176 TRP A CA 1
ATOM 1426 C C . TRP A 1 176 ? 2.336 8.880 -9.418 1.00 96.25 176 TRP A C 1
ATOM 1428 O O . TRP A 1 176 ? 1.498 8.599 -8.559 1.00 96.25 176 TRP A O 1
ATOM 1438 N N . ARG A 1 177 ? 2.493 10.120 -9.890 1.00 95.38 177 ARG A N 1
ATOM 1439 C CA . ARG A 1 177 ? 1.618 11.233 -9.520 1.00 95.38 177 ARG A CA 1
ATOM 1440 C C . ARG A 1 177 ? 0.174 10.957 -9.941 1.00 95.38 177 ARG A C 1
ATOM 1442 O O . ARG A 1 177 ? -0.719 11.084 -9.109 1.00 95.38 177 ARG A O 1
ATOM 1449 N N . SER A 1 178 ? -0.045 10.540 -11.188 1.00 94.69 178 SER A N 1
ATOM 1450 C CA . SER A 1 178 ? -1.373 10.208 -11.717 1.00 94.69 178 SER A CA 1
ATOM 1451 C C . SER A 1 178 ? -2.019 9.051 -10.959 1.00 94.69 178 SER A C 1
ATOM 1453 O O . SER A 1 178 ? -3.189 9.141 -10.603 1.00 94.69 178 SER A O 1
ATOM 1455 N N . PHE A 1 179 ? -1.252 8.004 -10.643 1.00 94.50 179 PHE A N 1
ATOM 1456 C CA . PHE A 1 179 ? -1.706 6.901 -9.798 1.00 94.50 179 PHE A CA 1
ATOM 1457 C C . PHE A 1 179 ? -2.177 7.393 -8.421 1.00 94.50 179 PHE A C 1
ATOM 1459 O O . PHE A 1 179 ? -3.310 7.112 -8.029 1.00 94.50 179 PHE A O 1
ATOM 1466 N N . LYS A 1 180 ? -1.345 8.165 -7.703 1.00 92.69 180 LYS A N 1
ATOM 1467 C CA . LYS A 1 180 ? -1.702 8.699 -6.378 1.00 92.69 180 LYS A CA 1
ATOM 1468 C C . LYS A 1 180 ? -2.948 9.581 -6.452 1.00 92.69 180 LYS A C 1
ATOM 1470 O O . LYS A 1 180 ? -3.852 9.406 -5.644 1.00 92.69 180 LYS A O 1
ATOM 1475 N N . GLN A 1 181 ? -3.018 10.487 -7.426 1.00 91.94 181 GLN A N 1
ATOM 1476 C CA . GLN A 1 181 ? -4.187 11.348 -7.627 1.00 91.94 181 GLN A CA 1
ATOM 1477 C C . GLN A 1 181 ? -5.454 10.526 -7.864 1.00 91.94 181 GLN A C 1
ATOM 1479 O O . GLN A 1 181 ? -6.437 10.717 -7.160 1.00 91.94 181 GLN A O 1
ATOM 1484 N N . MET A 1 182 ? -5.418 9.560 -8.785 1.00 91.12 182 MET A N 1
ATOM 1485 C CA . MET A 1 182 ? -6.566 8.698 -9.066 1.00 91.12 182 MET A CA 1
ATOM 1486 C C . MET A 1 182 ? -7.006 7.903 -7.830 1.00 91.12 182 MET A C 1
ATOM 1488 O O . MET A 1 182 ? -8.204 7.830 -7.558 1.00 91.12 182 MET A O 1
ATOM 1492 N N . LEU A 1 183 ? -6.064 7.346 -7.064 1.00 90.12 183 LEU A N 1
ATOM 1493 C CA . LEU A 1 183 ? -6.362 6.624 -5.828 1.00 90.12 183 LEU A CA 1
ATOM 1494 C C . LEU A 1 183 ? -7.057 7.531 -4.801 1.00 90.12 183 LEU A C 1
ATOM 1496 O O . LEU A 1 183 ? -8.157 7.214 -4.355 1.00 90.12 183 LEU A O 1
ATOM 1500 N N . PHE A 1 184 ? -6.439 8.658 -4.438 1.00 87.75 184 PHE A N 1
ATOM 1501 C CA . PHE A 1 184 ? -6.966 9.533 -3.387 1.00 87.75 184 PHE A CA 1
ATOM 1502 C C . PHE A 1 184 ? -8.260 10.239 -3.811 1.00 87.75 184 PHE A C 1
ATOM 1504 O O . PHE A 1 184 ? -9.198 10.291 -3.020 1.00 87.75 184 PHE A O 1
ATOM 1511 N N . SER A 1 185 ? -8.389 10.663 -5.072 1.00 87.75 185 SER A N 1
ATOM 1512 C CA . SER A 1 185 ? -9.652 11.207 -5.585 1.00 87.75 185 SER A CA 1
ATOM 1513 C C . SER A 1 185 ? -10.767 10.159 -5.625 1.00 87.75 185 SER A C 1
ATOM 1515 O O . SER A 1 185 ? -11.926 10.493 -5.397 1.00 87.75 185 SER A O 1
ATOM 1517 N N . SER A 1 186 ? -10.455 8.881 -5.872 1.00 85.25 186 SER A N 1
ATOM 1518 C CA . SER A 1 186 ? -11.465 7.813 -5.802 1.00 85.25 186 SER A CA 1
ATOM 1519 C C . SER A 1 186 ? -11.987 7.624 -4.377 1.00 85.25 186 SER A C 1
ATOM 1521 O O . SER A 1 186 ? -13.193 7.472 -4.189 1.00 85.25 186 SER A O 1
ATOM 1523 N N . LEU A 1 187 ? -11.104 7.694 -3.376 1.00 83.44 187 LEU A N 1
ATOM 1524 C CA . LEU A 1 187 ? -11.488 7.648 -1.961 1.00 83.44 187 LEU A CA 1
ATOM 1525 C C . LEU A 1 187 ? -12.340 8.864 -1.561 1.00 83.44 187 LEU A C 1
ATOM 1527 O O . LEU A 1 187 ? -13.294 8.725 -0.803 1.00 83.44 187 LEU A O 1
ATOM 1531 N N . GLU A 1 188 ? -12.053 10.044 -2.115 1.00 79.00 188 GLU A N 1
ATOM 1532 C CA . GLU A 1 188 ? -12.860 11.253 -1.900 1.00 79.00 188 GLU A CA 1
ATOM 1533 C C . GLU A 1 188 ? -14.230 11.204 -2.605 1.00 79.00 188 GLU A C 1
ATOM 1535 O O . GLU A 1 188 ? -15.220 11.702 -2.069 1.00 79.00 188 GLU A O 1
ATOM 1540 N N . ASN A 1 189 ? -14.326 10.583 -3.784 1.00 73.31 189 ASN A N 1
ATOM 1541 C CA . ASN A 1 189 ? -15.559 10.548 -4.580 1.00 73.31 189 ASN A CA 1
ATOM 1542 C C . ASN A 1 189 ? -16.549 9.454 -4.156 1.00 73.31 189 ASN A C 1
ATOM 1544 O O . ASN A 1 189 ? -17.757 9.637 -4.319 1.00 73.31 189 ASN A O 1
ATOM 1548 N N . GLN A 1 190 ? -16.080 8.345 -3.566 1.00 68.25 190 GLN A N 1
ATOM 1549 C CA . GLN A 1 190 ? -16.953 7.304 -2.993 1.00 68.25 190 GLN A CA 1
ATOM 1550 C C . GLN A 1 190 ? -17.921 7.854 -1.927 1.00 68.25 190 GLN A C 1
ATOM 1552 O O . GLN A 1 190 ? -18.960 7.252 -1.643 1.00 68.25 190 GLN A O 1
ATOM 1557 N N . THR A 1 191 ? -17.618 9.023 -1.360 1.00 52.47 191 THR A N 1
ATOM 1558 C CA . THR A 1 191 ? -18.479 9.713 -0.399 1.00 52.47 191 THR A CA 1
ATOM 1559 C C . THR A 1 191 ? -19.569 10.589 -1.023 1.00 52.47 191 THR A C 1
ATOM 1561 O O . THR A 1 191 ? -20.630 10.725 -0.413 1.00 52.47 191 THR A O 1
ATOM 1564 N N . THR A 1 192 ? -19.377 11.145 -2.222 1.00 51.19 192 THR A N 1
ATOM 1565 C CA . THR A 1 192 ? -20.334 12.098 -2.821 1.00 51.19 192 THR A CA 1
ATOM 1566 C C . THR A 1 192 ? -21.567 11.387 -3.380 1.00 51.19 192 THR A C 1
ATOM 1568 O O . THR A 1 192 ? -22.693 11.783 -3.078 1.00 51.19 192 THR A O 1
ATOM 1571 N N . SER A 1 193 ? -21.381 10.270 -4.096 1.00 48.09 193 SER A N 1
ATOM 1572 C CA . SER A 1 193 ? -22.502 9.526 -4.696 1.00 48.09 193 SER A CA 1
ATOM 1573 C C . SER A 1 193 ? -23.433 8.908 -3.644 1.00 48.09 193 SER A C 1
ATOM 1575 O O . SER A 1 193 ? -24.649 8.893 -3.807 1.00 48.09 193 SER A O 1
ATOM 1577 N N . ASN A 1 194 ? -22.890 8.480 -2.503 1.00 42.50 194 ASN A N 1
ATOM 1578 C CA . ASN A 1 194 ? -23.672 7.896 -1.411 1.00 42.50 194 ASN A CA 1
ATOM 1579 C C . ASN A 1 194 ? -24.403 8.938 -0.539 1.00 42.50 194 ASN A C 1
ATOM 1581 O O . ASN A 1 194 ? -25.292 8.575 0.238 1.00 42.50 194 ASN A O 1
ATOM 1585 N N . LEU A 1 195 ? -24.034 10.222 -0.624 1.00 46.31 195 LEU A N 1
ATOM 1586 C CA . LEU A 1 195 ? -24.763 11.324 0.016 1.00 46.31 195 LEU A CA 1
ATOM 1587 C C . LEU A 1 195 ? -25.948 11.783 -0.842 1.00 46.31 195 LEU A C 1
ATOM 1589 O O . LEU A 1 195 ? -27.009 12.078 -0.292 1.00 46.31 195 LEU A O 1
ATOM 1593 N N . GLU A 1 196 ? -25.801 11.781 -2.168 1.00 40.84 196 GLU A N 1
ATOM 1594 C CA . GLU A 1 196 ? -26.894 12.089 -3.099 1.00 40.84 196 GLU A CA 1
ATOM 1595 C C . GLU A 1 196 ? -27.975 11.005 -3.100 1.00 40.84 196 GLU A C 1
ATOM 1597 O O . GLU A 1 196 ? -29.155 11.330 -2.986 1.00 40.84 196 GLU A O 1
ATOM 1602 N N . VAL A 1 197 ? -27.592 9.722 -3.100 1.00 43.22 197 VAL A N 1
ATOM 1603 C CA . VAL A 1 197 ? -28.553 8.604 -3.006 1.00 43.22 197 VAL A CA 1
ATOM 1604 C C . VAL A 1 197 ? -29.367 8.673 -1.708 1.00 43.22 197 VAL A C 1
ATOM 1606 O O . VAL A 1 197 ? -30.572 8.442 -1.726 1.00 43.22 197 VAL A O 1
ATOM 1609 N N . LYS A 1 198 ? -28.743 9.071 -0.589 1.00 38.25 198 LYS A N 1
ATOM 1610 C CA . LYS A 1 198 ? -29.438 9.215 0.697 1.00 38.25 198 LYS A CA 1
ATOM 1611 C C . LYS A 1 198 ? -30.395 10.419 0.721 1.00 38.25 198 LYS A C 1
ATOM 1613 O O . LYS A 1 198 ? -31.516 10.290 1.203 1.00 38.25 198 LYS A O 1
ATOM 1618 N N . ARG A 1 199 ? -29.994 11.566 0.155 1.00 42.59 199 ARG A N 1
ATOM 1619 C CA . ARG A 1 199 ? -30.876 12.743 0.021 1.00 42.59 199 ARG A CA 1
ATOM 1620 C C . ARG A 1 199 ? -32.071 12.480 -0.889 1.00 42.59 199 ARG A C 1
ATOM 1622 O O . ARG A 1 199 ? -33.135 13.034 -0.652 1.00 42.59 199 ARG A O 1
ATOM 1629 N N . LEU A 1 200 ? -31.905 11.657 -1.920 1.00 45.91 200 LEU A N 1
ATOM 1630 C CA . LEU A 1 200 ? -33.006 11.267 -2.799 1.00 45.91 200 LEU A CA 1
ATOM 1631 C C . LEU A 1 200 ? -33.964 10.281 -2.115 1.00 45.91 200 LEU A C 1
ATOM 1633 O O . LEU A 1 200 ? -35.160 10.369 -2.347 1.00 45.91 200 LEU A O 1
ATOM 1637 N N . SER A 1 201 ? -33.471 9.406 -1.231 1.00 43.94 201 SER A N 1
ATOM 1638 C CA . SER A 1 201 ? -34.322 8.488 -0.455 1.00 43.94 201 SER A CA 1
ATOM 1639 C C . SER A 1 201 ? -35.021 9.121 0.754 1.00 43.94 201 SER A C 1
ATOM 1641 O O . SER A 1 201 ? -35.990 8.561 1.240 1.00 43.94 201 SER A O 1
ATOM 1643 N N . GLU A 1 202 ? -34.520 10.246 1.274 1.00 46.16 202 GLU A N 1
ATOM 1644 C CA . GLU A 1 202 ? -35.147 10.984 2.390 1.00 46.16 202 GLU A CA 1
ATOM 1645 C C . GLU A 1 202 ? -36.159 12.042 1.904 1.00 46.16 202 GLU A C 1
ATOM 1647 O O . GLU A 1 202 ? -36.911 12.583 2.709 1.00 46.16 202 GLU A O 1
ATOM 1652 N N . ASN A 1 203 ? -36.185 12.326 0.596 1.00 47.84 203 ASN A N 1
ATOM 1653 C CA . ASN A 1 203 ? -37.114 13.259 -0.055 1.00 47.84 203 ASN A CA 1
ATOM 1654 C C . ASN A 1 203 ? -38.147 12.552 -0.963 1.00 47.84 203 ASN A C 1
ATOM 1656 O O . ASN A 1 203 ? -38.839 13.231 -1.724 1.00 47.84 203 ASN A O 1
ATOM 1660 N N . ALA A 1 204 ? -38.217 11.218 -0.916 1.00 43.59 204 ALA A N 1
ATOM 1661 C CA . ALA A 1 204 ? -39.186 10.375 -1.620 1.00 43.59 204 ALA A CA 1
ATOM 1662 C C . ALA A 1 204 ? -40.111 9.694 -0.606 1.00 43.59 204 ALA A C 1
ATOM 1664 O O . ALA A 1 204 ? -41.314 9.563 -0.919 1.00 43.59 204 ALA A O 1
#

pLDDT: mean 87.57, std 13.95, range [38.25, 97.81]

Sequence (204 aa):
MIDFTGAYFANLSLLEQQNLIYYLNSNWQLKCHRLDVAVDDYSRKLFPVGQMIAAFLKGDNFGFQVIDDSYLDIIDNLLVGTLGIGSRRSQLFIRIYTKHLKFVRWEAELKQREAQKLFDTLSDLTNTTSSSKLHLKDAQIALAHAAFSYIDFRDKSDSISPKNATKARTNQLFFWRSFKQMLFSSLENQTTSNLEVKRLSENA